Protein AF-A0A1E1W7E1-F1 (afdb_monomer_lite)

Foldseek 3Di:
DDDDDDDDDDDDDDDDDDDDDDDDDDDDDDDDDDDDDDDDDDDDDDDDDDDDDDDDDDDDDDDDDDDPCPDPVVVVVVVVVVVVQCVDPPCAPVNLLVCCVPDPDLVSLLVSLVCLVVDDPVRVLVCLLSLLLCLQPPVSSVVSNVVVLLVVLQQALVSLVVSLVSLVVNNPPPCDTPSNVSSVCSQVVVSYHDQDPDDPDDPPPPCPPDDDDPPDPAQDDPVRVRHLPQPQPDPSNRPPPGDSNSSVVVVVVVVVVVVVVVVVVD

Structure (mmCIF, N/CA/C/O backbone):
data_AF-A0A1E1W7E1-F1
#
_entry.id   AF-A0A1E1W7E1-F1
#
loop_
_atom_site.group_PDB
_atom_site.id
_atom_site.type_symbol
_atom_site.label_atom_id
_atom_site.label_alt_id
_atom_site.label_comp_id
_atom_site.label_asym_id
_atom_site.label_entity_id
_atom_site.label_seq_id
_atom_site.pdbx_PDB_ins_code
_atom_site.Cartn_x
_atom_site.Cartn_y
_atom_site.Cartn_z
_atom_site.occupancy
_atom_site.B_iso_or_equiv
_atom_site.auth_seq_id
_atom_site.auth_comp_id
_atom_site.auth_asym_id
_atom_site.auth_atom_id
_atom_site.pdbx_PDB_model_num
ATOM 1 N N . ARG A 1 1 ? -30.094 -45.907 -56.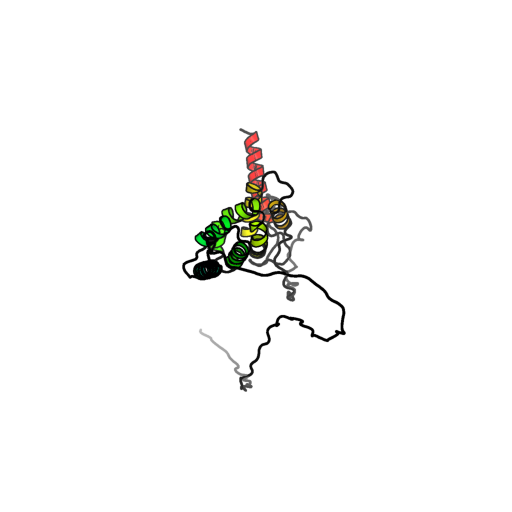052 1.00 41.75 1 ARG A N 1
ATOM 2 C CA . ARG A 1 1 ? -29.245 -46.943 -55.414 1.00 41.75 1 ARG A CA 1
ATOM 3 C C . ARG A 1 1 ? -28.385 -46.204 -54.387 1.00 41.75 1 ARG A C 1
ATOM 5 O O . ARG A 1 1 ? -27.397 -45.626 -54.799 1.00 41.75 1 ARG A O 1
ATOM 12 N N . LEU A 1 2 ? -28.818 -45.944 -53.149 1.00 41.00 2 LEU A N 1
ATOM 13 C CA . LEU A 1 2 ? -29.712 -46.693 -52.241 1.00 41.00 2 LEU A CA 1
ATOM 14 C C . LEU A 1 2 ? -29.009 -47.945 -51.681 1.00 41.00 2 LEU A C 1
ATOM 16 O O . LEU A 1 2 ? -29.035 -48.976 -52.348 1.00 41.00 2 LEU A O 1
ATOM 20 N N . ALA A 1 3 ? -28.376 -47.801 -50.506 1.00 41.66 3 ALA A N 1
ATOM 21 C CA . ALA A 1 3 ? -27.970 -48.869 -49.580 1.00 41.66 3 ALA A CA 1
ATOM 22 C C . ALA A 1 3 ? -27.552 -48.287 -48.201 1.00 41.66 3 ALA A C 1
ATOM 24 O O . ALA A 1 3 ? -26.602 -47.515 -48.108 1.00 41.66 3 ALA A O 1
ATOM 25 N N . LEU A 1 4 ? -28.273 -48.692 -47.156 1.00 44.50 4 LEU A N 1
ATOM 26 C CA . LEU A 1 4 ? -27.996 -48.649 -45.707 1.00 44.50 4 LEU A CA 1
ATOM 27 C C . LEU A 1 4 ? -28.696 -49.905 -45.132 1.00 44.50 4 LEU A C 1
ATOM 29 O O . LEU A 1 4 ? -29.641 -50.371 -45.779 1.00 44.50 4 LEU A O 1
ATOM 33 N N . PRO A 1 5 ? -28.407 -50.358 -43.899 1.00 65.38 5 PRO A N 1
ATOM 34 C CA . PRO A 1 5 ? -27.125 -50.514 -43.203 1.00 65.38 5 PRO A CA 1
ATOM 35 C C . PRO A 1 5 ? -26.746 -52.020 -43.104 1.00 65.38 5 PRO A C 1
ATOM 37 O O . PRO A 1 5 ? -27.352 -52.840 -43.801 1.00 65.38 5 PRO A O 1
ATOM 40 N N . PRO A 1 6 ? -25.687 -52.395 -42.352 1.00 56.38 6 PRO A N 1
ATOM 41 C CA . PRO A 1 6 ? -25.900 -53.020 -41.019 1.00 56.38 6 PRO A CA 1
ATOM 42 C C . PRO A 1 6 ? -24.757 -52.754 -39.992 1.00 56.38 6 PRO A C 1
ATOM 44 O O . PRO A 1 6 ? -23.695 -52.277 -40.382 1.00 56.38 6 PRO A O 1
ATOM 47 N N . GLU A 1 7 ? -24.818 -53.095 -38.693 1.00 40.88 7 GLU A N 1
ATOM 48 C CA . GLU A 1 7 ? -25.930 -53.249 -37.724 1.00 40.88 7 GLU A CA 1
ATOM 49 C C . GLU A 1 7 ? -25.394 -53.149 -36.265 1.00 40.88 7 GLU A C 1
ATOM 51 O O . GLU A 1 7 ? -24.179 -53.099 -36.055 1.00 40.88 7 GLU A O 1
ATOM 56 N N . VAL A 1 8 ? -26.277 -53.123 -35.253 1.00 47.50 8 VAL A N 1
ATOM 57 C CA . VAL A 1 8 ? -25.940 -52.968 -33.815 1.00 47.50 8 VAL A CA 1
ATOM 58 C C . VAL A 1 8 ? -25.909 -54.303 -33.038 1.00 47.50 8 VAL A C 1
ATOM 60 O O . VAL A 1 8 ? -26.839 -55.098 -33.158 1.00 47.50 8 VAL A O 1
ATOM 63 N N . PRO A 1 9 ? -24.938 -54.516 -32.124 1.00 49.84 9 PRO A N 1
ATOM 64 C CA . PRO A 1 9 ? -25.094 -55.390 -30.961 1.00 49.84 9 PRO A CA 1
ATOM 65 C C . PRO A 1 9 ? -25.267 -54.568 -29.670 1.00 49.84 9 PRO A C 1
ATOM 67 O O . PRO A 1 9 ? -24.455 -53.697 -29.354 1.00 49.84 9 PRO A O 1
ATOM 70 N N . ALA A 1 10 ? -26.326 -54.844 -28.908 1.00 40.28 10 ALA A N 1
ATOM 71 C CA . ALA A 1 10 ? -26.636 -54.149 -27.659 1.00 40.28 10 ALA A CA 1
ATOM 72 C C . ALA A 1 10 ? -26.316 -55.001 -26.420 1.00 40.28 10 ALA A C 1
ATOM 74 O O . ALA A 1 10 ? -26.447 -56.221 -26.452 1.00 40.28 10 ALA A O 1
ATOM 75 N N . GLY A 1 11 ? -26.022 -54.326 -25.304 1.00 33.78 11 GLY A N 1
ATOM 76 C CA . GLY A 1 11 ? -26.179 -54.878 -23.958 1.00 33.78 11 GLY A CA 1
ATOM 77 C C . GLY A 1 11 ? -24.953 -55.551 -23.331 1.00 33.78 11 GLY A C 1
ATOM 78 O O . GLY A 1 11 ? -24.612 -56.685 -23.642 1.00 33.78 11 GLY A O 1
ATOM 79 N N . SER A 1 12 ? -24.434 -54.918 -22.281 1.00 40.47 12 SER A N 1
ATOM 80 C CA . SER A 1 12 ? -24.393 -55.596 -20.984 1.00 40.47 12 SER A CA 1
ATOM 81 C C . SER A 1 12 ? -24.924 -54.631 -19.934 1.00 40.47 12 SER A C 1
ATOM 83 O O . SER A 1 12 ? -24.433 -53.510 -19.813 1.00 40.47 12 SER A O 1
ATOM 85 N N . VAL A 1 13 ? -25.945 -55.059 -19.199 1.00 40.97 13 VAL A N 1
ATOM 86 C CA . VAL A 1 13 ? -26.290 -54.451 -17.913 1.00 40.97 13 VAL A CA 1
ATOM 87 C C . VAL A 1 13 ? -25.331 -54.982 -16.853 1.00 40.97 13 VAL A C 1
ATOM 89 O O . VAL A 1 13 ? -24.863 -56.114 -16.962 1.00 40.97 13 VAL A O 1
ATOM 92 N N . ASP A 1 14 ? -25.087 -54.188 -15.818 1.00 46.97 14 ASP A N 1
ATOM 93 C CA . ASP A 1 14 ? -24.735 -54.709 -14.501 1.00 46.97 14 ASP A CA 1
ATOM 94 C C . ASP A 1 14 ? -25.429 -53.856 -13.429 1.00 46.97 14 ASP A C 1
ATOM 96 O O . ASP A 1 14 ? -25.725 -52.679 -13.652 1.00 46.97 14 ASP A O 1
ATOM 100 N N . SER A 1 15 ? -25.756 -54.472 -12.297 1.00 44.69 15 SER A N 1
ATOM 101 C CA . SER A 1 15 ? -26.434 -53.859 -11.150 1.00 44.69 15 SER A CA 1
ATOM 102 C C . SER A 1 15 ? -25.513 -54.010 -9.940 1.00 44.69 15 SER A C 1
ATOM 104 O O . SER A 1 15 ? -25.040 -55.096 -9.647 1.00 44.69 15 SER A O 1
ATOM 106 N N . GLY A 1 16 ? -25.180 -52.961 -9.199 1.00 34.59 16 GLY A N 1
ATOM 107 C CA . GLY A 1 16 ? -26.144 -52.048 -8.598 1.00 34.59 16 GLY A CA 1
ATOM 108 C C . GLY A 1 16 ? -26.241 -52.391 -7.111 1.00 34.59 16 GLY A C 1
ATOM 109 O O . GLY A 1 16 ? -26.919 -53.340 -6.734 1.00 34.59 16 GLY A O 1
ATOM 110 N N . ILE A 1 17 ? -25.543 -51.624 -6.271 1.00 40.62 17 ILE A N 1
ATOM 111 C CA . ILE A 1 17 ? -25.597 -51.735 -4.807 1.00 40.62 17 ILE A CA 1
ATOM 112 C C . ILE A 1 17 ? -26.005 -50.370 -4.258 1.00 40.62 17 ILE A C 1
ATOM 114 O O . ILE A 1 17 ? -25.372 -49.360 -4.561 1.00 40.62 17 ILE A O 1
ATOM 118 N N . HIS A 1 18 ? -27.071 -50.344 -3.460 1.00 38.81 18 HIS A N 1
ATOM 119 C CA . HIS A 1 18 ? -27.628 -49.137 -2.859 1.00 38.81 18 HIS A CA 1
ATOM 120 C C . HIS A 1 18 ? -28.055 -49.440 -1.418 1.00 38.81 18 HIS A C 1
ATOM 122 O O . HIS A 1 18 ? -29.012 -50.176 -1.202 1.00 38.81 18 HIS A O 1
ATOM 128 N N . THR A 1 19 ? -27.380 -48.828 -0.440 1.00 42.91 19 THR A N 1
ATOM 129 C CA . THR A 1 19 ? -27.731 -48.910 0.992 1.00 42.91 19 THR A CA 1
ATOM 130 C C . THR A 1 19 ? -27.341 -47.620 1.736 1.00 42.91 19 THR A C 1
ATOM 132 O O . THR A 1 19 ? -26.149 -47.391 1.941 1.00 42.91 19 THR A O 1
ATOM 135 N N . PRO A 1 20 ? -28.311 -46.774 2.135 1.00 45.50 20 PRO A N 1
ATOM 136 C CA . PRO A 1 20 ? -28.242 -45.940 3.348 1.00 45.50 20 PRO A CA 1
ATOM 137 C C . PRO A 1 20 ? -28.620 -46.817 4.578 1.00 45.50 20 PRO A C 1
ATOM 139 O O . PRO A 1 20 ? -28.832 -48.019 4.369 1.00 45.50 20 PRO A O 1
ATOM 142 N N . PRO A 1 21 ? -28.782 -46.310 5.824 1.00 47.00 21 PRO A N 1
ATOM 143 C CA . PRO A 1 21 ? -28.651 -44.939 6.363 1.00 47.00 21 PRO A CA 1
ATOM 144 C C . PRO A 1 21 ? -27.437 -44.838 7.344 1.00 47.00 21 PRO A C 1
ATOM 146 O O . PRO A 1 21 ? -26.468 -45.549 7.097 1.00 47.00 21 PRO A O 1
ATOM 149 N N . ASP A 1 22 ? -27.289 -43.989 8.379 1.00 35.38 22 ASP A N 1
ATOM 150 C CA . ASP A 1 22 ? -28.169 -43.100 9.183 1.00 35.38 22 ASP A CA 1
ATOM 151 C C . ASP A 1 22 ? -27.374 -41.883 9.760 1.00 35.38 22 ASP A C 1
ATOM 153 O O . ASP A 1 22 ? -26.157 -41.818 9.563 1.00 35.38 22 ASP A O 1
ATOM 157 N N . PRO A 1 23 ? -28.020 -40.893 10.426 1.00 46.62 23 PRO A N 1
ATOM 158 C CA . PRO A 1 23 ? -27.384 -39.680 10.965 1.00 46.62 23 PRO A CA 1
ATOM 159 C C . PRO A 1 23 ? -27.142 -39.690 12.499 1.00 46.62 23 PRO A C 1
ATOM 161 O O . PRO A 1 23 ? -27.532 -40.624 13.190 1.00 46.62 23 PRO A O 1
ATOM 164 N N . HIS A 1 24 ? -26.617 -38.556 12.998 1.00 38.16 24 HIS A N 1
ATOM 165 C CA . HIS A 1 24 ? -26.342 -38.134 14.393 1.00 38.16 24 HIS A CA 1
ATOM 166 C C . HIS A 1 24 ? -24.922 -38.349 14.959 1.00 38.16 24 HIS A C 1
ATOM 168 O O . HIS A 1 24 ? -24.189 -39.230 14.525 1.00 38.16 24 HIS A O 1
ATOM 174 N N . ASP A 1 25 ? -24.611 -37.454 15.913 1.00 35.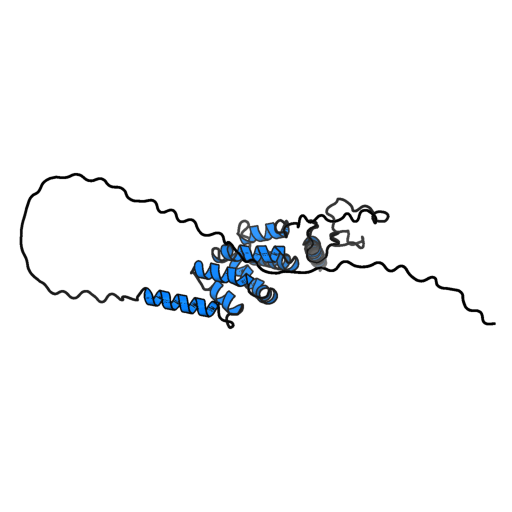84 25 ASP A N 1
ATOM 175 C CA . ASP A 1 25 ? -23.385 -37.173 16.694 1.00 35.84 25 ASP A CA 1
ATOM 176 C C . ASP A 1 25 ? -22.596 -35.957 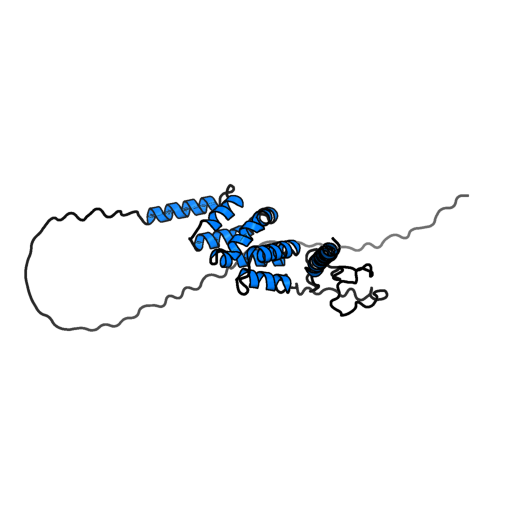16.149 1.00 35.84 25 ASP A C 1
ATOM 178 O O . ASP A 1 25 ? -21.884 -36.036 15.152 1.00 35.84 25 ASP A O 1
ATOM 182 N N . GLU A 1 26 ? -22.838 -34.718 16.611 1.00 38.25 26 GLU A N 1
ATOM 183 C CA . GLU A 1 26 ? -22.542 -34.165 17.958 1.00 38.25 26 GLU A CA 1
ATOM 184 C C . GLU A 1 26 ? -21.154 -34.563 18.491 1.00 38.25 26 GLU A C 1
ATOM 186 O O . GLU A 1 26 ? -20.960 -35.654 19.005 1.00 38.25 26 GLU A O 1
ATOM 191 N N . GLU A 1 27 ? -20.163 -33.670 18.393 1.00 33.47 27 GLU A N 1
ATOM 192 C CA . GLU A 1 27 ? -19.787 -32.756 19.492 1.00 33.47 27 GLU A CA 1
ATOM 193 C C . GLU A 1 27 ? -18.535 -31.927 19.096 1.00 33.47 27 GLU A C 1
ATOM 195 O O . GLU A 1 27 ? -17.789 -32.250 18.168 1.00 33.47 27 GLU A O 1
ATOM 200 N N . ARG A 1 28 ? -18.297 -30.806 19.784 1.00 40.94 28 ARG A N 1
ATOM 201 C CA . ARG A 1 28 ? -17.187 -29.866 19.563 1.00 40.94 28 ARG A CA 1
ATOM 202 C C . ARG A 1 28 ? -16.332 -29.757 20.826 1.00 40.94 28 ARG A C 1
ATOM 204 O O . ARG A 1 28 ? -16.896 -29.552 21.894 1.00 40.94 28 ARG A O 1
ATOM 211 N N . PRO A 1 29 ? -14.996 -29.651 20.706 1.00 42.19 29 PRO A N 1
ATOM 212 C CA . PRO A 1 29 ? -14.236 -28.864 21.682 1.00 42.19 29 PRO A CA 1
ATOM 213 C C . PRO A 1 29 ? -13.566 -27.632 21.061 1.00 42.19 29 PRO A C 1
ATOM 215 O O . PRO A 1 29 ? -13.036 -27.663 19.951 1.00 42.19 29 PRO A O 1
ATOM 218 N N . ALA A 1 30 ? -13.544 -26.540 21.823 1.00 43.72 30 ALA A N 1
ATOM 219 C CA . ALA A 1 30 ? -12.642 -25.409 21.612 1.00 43.72 30 ALA A CA 1
ATOM 220 C C . ALA A 1 30 ? -11.549 -25.428 22.701 1.00 43.72 30 ALA A C 1
ATOM 222 O O . ALA A 1 30 ? -11.826 -25.875 23.816 1.00 43.72 30 ALA A O 1
ATOM 223 N N . PRO A 1 31 ? -10.324 -24.938 22.434 1.00 42.53 31 PRO A N 1
ATOM 224 C CA . PRO A 1 31 ? -9.288 -24.855 23.459 1.00 42.53 31 PRO A CA 1
ATOM 225 C C . PRO A 1 31 ? -9.636 -23.769 24.490 1.00 42.53 31 PRO A C 1
ATOM 227 O O . PRO A 1 31 ? -9.680 -22.581 24.169 1.00 42.53 31 PRO A O 1
ATOM 230 N N . ALA A 1 32 ? -9.885 -24.180 25.734 1.00 33.91 32 ALA A N 1
ATOM 231 C CA . ALA A 1 32 ? -10.138 -23.277 26.855 1.00 33.91 32 ALA A CA 1
ATOM 232 C C . ALA A 1 32 ? -8.833 -22.697 27.436 1.00 33.91 32 ALA A C 1
ATOM 234 O O . ALA A 1 32 ? -7.761 -23.293 27.331 1.00 33.91 32 ALA A O 1
ATOM 235 N N . ALA A 1 33 ? -8.924 -21.528 28.075 1.00 35.00 33 ALA A N 1
ATOM 236 C CA . ALA A 1 33 ? -7.773 -20.856 28.675 1.00 35.00 33 ALA A CA 1
ATOM 237 C C . ALA A 1 33 ? -7.373 -21.481 30.024 1.00 35.00 33 ALA A C 1
ATOM 239 O O . ALA A 1 33 ? -8.196 -21.594 30.933 1.00 35.00 33 ALA A O 1
ATOM 240 N N . ALA A 1 34 ? -6.088 -21.804 30.188 1.00 35.69 34 ALA A N 1
ATOM 241 C CA . ALA A 1 34 ? -5.538 -22.231 31.470 1.00 35.69 34 ALA A CA 1
ATOM 242 C C . ALA A 1 34 ? -5.376 -21.034 32.427 1.00 35.69 34 ALA A C 1
ATOM 244 O O . ALA A 1 34 ? -4.611 -20.106 32.161 1.00 35.69 34 ALA A O 1
ATOM 245 N N . ARG A 1 35 ? -6.078 -21.073 33.564 1.00 35.03 35 ARG A N 1
ATOM 246 C CA . ARG A 1 35 ? -5.834 -20.218 34.735 1.00 35.03 35 ARG A CA 1
ATOM 247 C C . ARG A 1 35 ? -5.371 -21.099 35.891 1.00 35.03 35 ARG A C 1
ATOM 249 O O . ARG A 1 35 ? -6.197 -21.794 36.475 1.00 35.03 35 ARG A O 1
ATOM 256 N N . SER A 1 36 ? -4.099 -21.020 36.265 1.00 40.78 36 SER A N 1
ATOM 257 C CA . SER A 1 36 ? -3.640 -21.597 37.531 1.00 40.78 36 SER A CA 1
ATOM 258 C C . SER A 1 36 ? -4.014 -20.672 38.691 1.00 40.78 36 SER A C 1
ATOM 260 O O . SER A 1 36 ? -3.687 -19.485 38.682 1.00 40.78 36 SER A O 1
ATOM 262 N N . ARG A 1 37 ? -4.696 -21.224 39.696 1.00 36.47 37 ARG A N 1
ATOM 263 C CA . ARG A 1 37 ? -4.779 -20.679 41.055 1.00 36.47 37 ARG A CA 1
ATOM 264 C C . ARG A 1 37 ? -4.377 -21.816 41.983 1.00 36.47 37 ARG A C 1
ATOM 266 O O . ARG A 1 37 ? -5.076 -22.823 42.010 1.00 36.47 37 ARG A O 1
ATOM 273 N N . GLU A 1 38 ? -3.284 -21.653 42.712 1.00 44.28 38 GLU A N 1
ATOM 274 C CA . GLU A 1 38 ? -2.930 -22.554 43.812 1.00 44.28 38 GLU A CA 1
ATOM 275 C C . GLU A 1 38 ? -3.277 -21.917 45.161 1.00 44.28 38 GLU A C 1
ATOM 277 O O . GLU A 1 38 ? -3.669 -20.747 45.230 1.00 44.28 38 GLU A O 1
ATOM 282 N N . SER A 1 39 ? -3.280 -22.747 46.201 1.00 38.72 39 SER A N 1
ATOM 283 C CA . SER A 1 39 ? -4.057 -22.523 47.419 1.00 38.72 39 SER A CA 1
ATOM 284 C C . SER A 1 39 ? -3.218 -22.067 48.612 1.00 38.72 39 SER A C 1
ATOM 286 O O . SER A 1 39 ? -2.007 -22.252 48.670 1.00 38.72 39 SER A O 1
ATOM 288 N N . LEU A 1 40 ? -3.944 -21.504 49.576 1.00 40.03 40 LEU A N 1
ATOM 289 C CA . LEU A 1 40 ? -3.575 -21.299 50.973 1.00 40.03 40 LEU A CA 1
ATOM 290 C C . LEU A 1 40 ? -2.890 -22.533 51.588 1.00 40.03 40 LEU A C 1
ATOM 292 O O . LEU A 1 40 ? -3.381 -23.645 51.390 1.00 40.03 40 LEU A O 1
ATOM 296 N N . ASP A 1 41 ? -1.903 -22.295 52.454 1.00 33.25 41 ASP A N 1
ATOM 297 C CA . ASP A 1 41 ? -1.909 -22.864 53.808 1.00 33.25 41 ASP A CA 1
ATOM 298 C C . ASP A 1 41 ? -1.220 -21.893 54.801 1.00 33.25 41 ASP A C 1
ATOM 300 O O . ASP A 1 41 ? -0.912 -20.751 54.447 1.00 33.25 41 ASP A O 1
ATOM 304 N N . SER A 1 42 ? -1.069 -22.310 56.057 1.00 36.81 42 SER A N 1
ATOM 305 C CA . SER A 1 42 ? -1.197 -21.468 57.246 1.00 36.81 42 SER A CA 1
ATOM 306 C C . SER A 1 42 ? 0.085 -21.404 58.087 1.00 36.81 42 SER A C 1
ATOM 308 O O . SER A 1 42 ? 0.886 -22.336 58.090 1.00 36.81 42 SER A O 1
ATOM 310 N N . GLY A 1 43 ? 0.250 -20.344 58.887 1.00 30.41 43 GLY A N 1
ATOM 311 C CA . GLY A 1 43 ? 1.327 -20.279 59.882 1.00 30.41 43 GLY A CA 1
ATOM 312 C C . GLY A 1 43 ? 1.380 -18.969 60.668 1.00 30.41 43 GLY A C 1
ATOM 313 O O . GLY A 1 43 ? 1.857 -17.964 60.153 1.00 30.41 43 GLY A O 1
ATOM 314 N N . ASN A 1 44 ? 0.937 -19.001 61.927 1.00 40.09 44 ASN A N 1
ATOM 315 C CA . ASN A 1 44 ? 1.126 -17.940 62.922 1.00 40.09 44 ASN A CA 1
ATOM 316 C C . ASN A 1 44 ? 1.445 -18.570 64.288 1.00 40.09 44 ASN A C 1
ATOM 318 O O . ASN A 1 44 ? 0.828 -19.579 64.635 1.00 40.09 44 ASN A O 1
ATOM 322 N N . PRO A 1 45 ? 2.362 -17.972 65.058 1.00 47.12 45 PRO A N 1
ATOM 323 C CA . PRO A 1 45 ? 2.204 -17.880 66.513 1.00 47.12 45 PRO A CA 1
ATOM 324 C C . PRO A 1 45 ? 2.470 -16.459 67.062 1.00 47.12 45 PRO A C 1
ATOM 326 O O . PRO A 1 45 ? 3.036 -15.614 66.372 1.00 47.12 45 PRO A O 1
ATOM 329 N N . GLU A 1 46 ? 2.038 -16.207 68.302 1.00 39.31 46 GLU A N 1
ATOM 330 C CA . GLU A 1 46 ? 2.225 -14.949 69.061 1.00 39.31 46 GLU A CA 1
ATOM 331 C C . GLU A 1 46 ? 3.705 -14.682 69.484 1.00 39.31 46 GLU A C 1
ATOM 333 O O . GLU A 1 46 ? 4.550 -15.571 69.352 1.00 39.31 46 GLU A O 1
ATOM 338 N N . ASP A 1 47 ? 4.117 -13.512 70.012 1.00 36.25 47 ASP A N 1
ATOM 339 C CA . ASP A 1 47 ? 3.375 -12.278 70.387 1.00 36.25 47 ASP A CA 1
ATOM 340 C C . ASP A 1 47 ? 4.063 -10.986 69.816 1.00 36.25 47 ASP A C 1
ATOM 342 O O . ASP A 1 47 ? 4.226 -10.939 68.598 1.00 36.25 47 ASP A O 1
ATOM 346 N N . THR A 1 48 ? 4.508 -9.897 70.484 1.00 35.84 48 THR A N 1
ATOM 347 C CA . THR A 1 48 ? 4.627 -9.512 71.913 1.00 35.84 48 THR A CA 1
ATOM 348 C C . THR A 1 48 ? 4.619 -7.981 72.119 1.00 35.84 48 THR A C 1
ATOM 350 O O . THR A 1 48 ? 5.149 -7.237 71.297 1.00 35.84 48 THR A O 1
ATOM 353 N N . ASP A 1 49 ? 4.122 -7.558 73.290 1.00 35.84 49 ASP A N 1
ATOM 354 C CA . ASP A 1 49 ? 4.350 -6.283 74.009 1.00 35.84 49 ASP A CA 1
ATOM 355 C C . ASP A 1 49 ? 3.712 -4.941 73.542 1.00 35.84 49 ASP A C 1
ATOM 357 O O . ASP A 1 49 ? 3.662 -4.543 72.381 1.00 35.84 49 ASP A O 1
ATOM 361 N N . LYS A 1 50 ? 3.259 -4.206 74.571 1.00 33.47 50 LYS A N 1
ATOM 362 C CA . LYS A 1 50 ? 2.712 -2.824 74.660 1.00 33.47 50 LYS A CA 1
ATOM 363 C C . LYS A 1 50 ? 3.653 -2.043 75.644 1.00 33.47 50 LYS A C 1
ATOM 365 O O . LYS A 1 50 ? 4.624 -2.669 76.068 1.00 33.47 50 LYS A O 1
ATOM 370 N N . PRO A 1 51 ? 3.427 -0.798 76.160 1.00 46.28 51 PRO A N 1
ATOM 371 C CA . PRO A 1 51 ? 2.420 0.269 75.939 1.00 46.28 51 PRO A CA 1
ATOM 372 C C . PRO A 1 51 ? 3.071 1.696 75.863 1.00 46.28 51 PRO A C 1
ATOM 374 O O . PRO A 1 51 ? 4.212 1.777 75.417 1.00 46.28 51 PRO A O 1
ATOM 377 N N . PRO A 1 52 ? 2.483 2.785 76.426 1.00 53.69 52 PRO A N 1
ATOM 378 C CA . PRO A 1 52 ? 1.245 3.547 76.130 1.00 53.69 52 PRO A CA 1
ATOM 379 C C . PRO A 1 52 ? 1.575 4.898 75.398 1.00 53.69 52 PRO A C 1
ATOM 381 O O . PRO A 1 52 ? 2.690 5.032 74.908 1.00 53.69 52 PRO A O 1
ATOM 384 N N . ASP A 1 53 ? 0.694 5.867 75.084 1.00 33.25 53 ASP A N 1
ATOM 385 C CA . ASP A 1 53 ? -0.195 6.759 75.887 1.00 33.25 53 ASP A CA 1
ATOM 386 C C . ASP A 1 53 ? -1.289 7.395 74.973 1.00 33.25 53 ASP A C 1
ATOM 388 O O . ASP A 1 53 ? -1.123 7.425 73.755 1.00 33.25 53 ASP A O 1
ATOM 392 N N . GLU A 1 54 ? -2.522 7.653 75.443 1.00 34.66 54 GLU A N 1
ATOM 393 C CA . GLU A 1 54 ? -3.108 8.970 75.843 1.00 34.66 54 GLU A CA 1
ATOM 394 C C . GLU A 1 54 ? -3.021 10.115 74.787 1.00 34.66 54 GLU A C 1
ATOM 396 O O . GLU A 1 54 ? -1.969 10.339 74.207 1.00 34.66 54 GLU A O 1
ATOM 401 N N . THR A 1 55 ? -4.058 10.921 74.467 1.00 35.06 55 THR A N 1
ATOM 402 C CA . THR A 1 55 ? -5.332 11.272 75.159 1.00 35.06 55 THR A CA 1
ATOM 403 C C . THR A 1 55 ? -6.514 11.603 74.187 1.00 35.06 55 THR A C 1
ATOM 405 O O . THR A 1 55 ? -6.395 11.484 72.972 1.00 35.06 55 THR A O 1
ATOM 408 N N . ASN A 1 56 ? -7.679 12.000 74.734 1.00 38.22 56 ASN A N 1
ATOM 409 C CA . ASN A 1 56 ? -8.966 12.365 74.078 1.00 38.22 56 ASN A CA 1
ATOM 410 C C . ASN A 1 56 ? -9.028 13.853 73.578 1.00 38.22 56 ASN A C 1
ATOM 412 O O . ASN A 1 56 ? -8.085 14.589 73.859 1.00 38.22 56 ASN A O 1
ATOM 416 N N . PRO A 1 57 ? -10.173 14.414 73.093 1.00 48.56 57 PRO A N 1
ATOM 417 C CA . PRO A 1 57 ? -11.044 14.055 71.947 1.00 48.56 57 PRO A CA 1
ATOM 418 C C . PRO A 1 57 ? -11.467 15.308 71.094 1.00 48.56 57 PRO A C 1
ATOM 420 O O . PRO A 1 57 ? -10.870 16.373 71.221 1.00 48.56 57 PRO A O 1
ATOM 423 N N . CYS A 1 58 ? -12.594 15.200 70.358 1.00 29.44 58 CYS A N 1
ATOM 424 C CA . CYS A 1 58 ? -13.569 16.254 69.964 1.00 29.44 58 CYS A CA 1
ATOM 425 C C . CYS A 1 58 ? -13.671 16.610 68.460 1.00 29.44 58 CYS A C 1
ATOM 427 O O . CYS A 1 58 ? -12.716 16.490 67.696 1.00 29.44 58 CYS A O 1
ATOM 429 N N . ASP A 1 59 ? -14.875 17.023 68.048 1.00 36.81 59 ASP A N 1
ATOM 430 C CA . ASP A 1 59 ? -15.301 17.272 66.667 1.00 36.81 59 ASP A CA 1
ATOM 431 C C . ASP A 1 59 ? -14.804 18.600 66.075 1.00 36.81 59 ASP A C 1
ATOM 433 O O . ASP A 1 59 ? -14.707 19.625 66.755 1.00 36.81 59 ASP A O 1
ATOM 437 N N . THR A 1 60 ? -14.641 18.646 64.748 1.00 35.94 60 THR A N 1
ATOM 438 C CA . THR A 1 60 ? -14.756 19.901 63.986 1.00 35.94 60 THR A CA 1
ATOM 439 C C . THR A 1 60 ? -15.285 19.626 62.576 1.00 35.94 60 THR A C 1
ATOM 441 O O . THR A 1 60 ? -14.760 18.777 61.860 1.00 35.94 60 THR A O 1
ATOM 444 N N . ILE A 1 61 ? -16.326 20.357 62.168 1.00 49.31 61 ILE A N 1
ATOM 445 C CA . ILE A 1 61 ? -16.900 20.292 60.816 1.00 49.31 61 ILE A CA 1
ATOM 446 C C . ILE A 1 61 ? -15.972 21.037 59.851 1.00 49.31 61 ILE A C 1
ATOM 448 O O . ILE A 1 61 ? -15.686 22.215 60.064 1.00 49.31 61 ILE A O 1
ATOM 452 N N . VAL A 1 62 ? -15.538 20.372 58.777 1.00 41.75 62 VAL A N 1
ATOM 453 C CA . VAL A 1 62 ? -14.829 20.996 57.649 1.00 41.75 62 VAL A CA 1
ATOM 454 C C . VAL A 1 62 ? -15.340 20.383 56.347 1.00 41.75 62 VAL A C 1
ATOM 456 O O . VAL A 1 62 ? -15.143 19.192 56.104 1.00 41.75 62 VAL A O 1
ATOM 459 N N . ASP A 1 63 ? -15.983 21.190 55.503 1.00 50.00 63 ASP A N 1
ATOM 460 C CA . ASP A 1 63 ? -16.428 20.759 54.176 1.00 50.00 63 ASP A CA 1
ATOM 461 C C . ASP A 1 63 ? -15.227 20.429 53.266 1.00 50.00 63 ASP A C 1
ATOM 463 O O . ASP A 1 63 ? -14.324 21.261 53.107 1.00 50.00 63 ASP A O 1
ATOM 467 N N . PRO A 1 64 ? -15.186 19.248 52.621 1.00 50.03 64 PRO A N 1
ATOM 468 C CA . PRO A 1 64 ? -14.176 18.949 51.617 1.00 50.03 64 PRO A CA 1
ATOM 469 C C . PRO A 1 64 ? -14.479 19.698 50.303 1.00 50.03 64 PRO A C 1
ATOM 471 O O . PRO A 1 64 ? -15.642 19.832 49.917 1.00 50.03 64 PRO A O 1
ATOM 474 N N . PRO A 1 65 ? -13.455 20.150 49.554 1.00 45.22 65 PRO A N 1
ATOM 475 C CA . PRO A 1 65 ? -13.670 20.818 48.275 1.00 45.22 65 PRO A CA 1
ATOM 476 C C . PRO A 1 65 ? -14.277 19.860 47.242 1.00 45.22 65 PRO A C 1
ATOM 478 O O . PRO A 1 65 ? -13.884 18.694 47.161 1.00 45.22 65 PRO A O 1
ATOM 481 N N . LEU A 1 66 ? -15.188 20.385 46.415 1.00 46.38 66 LEU A N 1
ATOM 482 C CA . LEU A 1 66 ? -15.857 19.672 45.322 1.00 46.38 66 LEU A CA 1
ATOM 483 C C . LEU A 1 66 ? -14.848 19.016 44.366 1.00 46.38 66 LEU A C 1
ATOM 485 O O . LEU A 1 66 ? -14.321 19.654 43.453 1.00 46.38 66 LEU A O 1
ATOM 489 N N . LYS A 1 67 ? -14.613 17.715 44.549 1.00 44.19 67 LYS A N 1
ATOM 490 C CA . LYS A 1 67 ? -13.946 16.871 43.558 1.00 44.19 67 LYS A CA 1
ATOM 491 C C . LYS A 1 67 ? -14.963 16.473 42.496 1.00 44.19 67 LYS A C 1
ATOM 493 O O . LYS A 1 67 ? -16.059 16.016 42.803 1.00 44.19 67 LYS A O 1
ATOM 498 N N . SER A 1 68 ? -14.599 16.666 41.234 1.00 50.12 68 SER A N 1
ATOM 499 C CA . SER A 1 68 ? -15.418 16.269 40.095 1.00 50.12 68 SER A CA 1
ATOM 500 C C . SER A 1 68 ? -15.312 14.758 39.873 1.00 50.12 68 SER A C 1
ATOM 502 O O . SER A 1 68 ? -14.503 14.310 39.057 1.00 50.12 68 SER A O 1
ATOM 504 N N . ASP A 1 69 ? -16.126 13.981 40.590 1.00 46.34 69 ASP A N 1
ATOM 505 C CA . ASP A 1 69 ? -16.235 12.524 40.436 1.00 46.34 69 ASP A CA 1
ATOM 506 C C . ASP A 1 69 ? -16.947 12.153 39.118 1.00 46.34 69 ASP A C 1
ATOM 508 O O . ASP A 1 69 ? -18.060 11.626 39.088 1.00 46.34 69 ASP A O 1
ATOM 512 N N . ILE A 1 70 ? -16.286 12.440 37.991 1.00 56.81 70 ILE A N 1
ATOM 513 C CA . ILE A 1 70 ? -16.682 11.968 36.661 1.00 56.81 70 ILE A CA 1
ATOM 514 C C . ILE A 1 70 ? -16.489 10.451 36.657 1.00 56.81 70 ILE A C 1
ATOM 516 O O . ILE A 1 70 ? -15.367 9.942 36.613 1.00 56.81 70 ILE A O 1
ATOM 520 N N . SER A 1 71 ? -17.600 9.729 36.790 1.00 54.31 71 SER A N 1
ATOM 521 C CA . SER A 1 71 ? -17.568 8.337 37.219 1.00 54.31 71 SER A CA 1
ATOM 522 C C . SER A 1 71 ? -16.934 7.408 36.177 1.00 54.31 71 SER A C 1
ATOM 524 O O . SER A 1 71 ? -17.145 7.536 34.967 1.00 54.31 71 SER A O 1
ATOM 526 N N . ALA A 1 72 ? -16.223 6.376 36.643 1.00 56.25 72 ALA A N 1
ATOM 527 C CA . ALA A 1 72 ? -15.720 5.315 35.767 1.00 56.25 72 ALA A CA 1
ATOM 528 C C . ALA A 1 72 ? -16.850 4.599 34.989 1.00 56.25 72 ALA A C 1
ATOM 530 O O . ALA A 1 72 ? -16.605 4.042 33.917 1.00 56.25 72 ALA A O 1
ATOM 531 N N . ALA A 1 73 ? -18.087 4.658 35.499 1.00 58.94 73 ALA A N 1
ATOM 532 C CA . ALA A 1 73 ? -19.277 4.112 34.858 1.00 58.94 73 ALA A CA 1
ATOM 533 C C . ALA A 1 73 ? -19.761 4.937 33.650 1.00 58.94 73 ALA A C 1
ATOM 535 O O . ALA A 1 73 ? -20.509 4.417 32.829 1.00 58.94 73 ALA A O 1
ATOM 536 N N . ASP A 1 74 ? -19.348 6.196 33.494 1.00 63.84 74 ASP A N 1
ATOM 537 C CA . ASP A 1 74 ? -19.637 6.973 32.281 1.00 63.84 74 ASP A CA 1
ATOM 538 C C . ASP A 1 74 ? -18.608 6.684 31.183 1.00 63.84 74 ASP A C 1
ATOM 540 O O . ASP A 1 74 ? -18.956 6.558 30.005 1.00 63.84 74 ASP A O 1
ATOM 544 N N . THR A 1 75 ? -17.353 6.441 31.565 1.00 67.69 75 THR A N 1
ATOM 545 C CA . THR A 1 75 ? -16.300 5.977 30.650 1.00 67.69 75 THR A CA 1
ATOM 546 C C . THR A 1 75 ? -16.601 4.590 30.065 1.00 67.69 75 THR A C 1
ATOM 548 O O . THR A 1 75 ? -16.261 4.342 28.907 1.00 67.69 75 THR A O 1
ATOM 551 N N . SER A 1 76 ? -17.268 3.688 30.800 1.00 72.88 76 SER A N 1
ATOM 552 C CA . SER A 1 76 ? -17.714 2.396 30.246 1.00 72.88 76 SER A CA 1
ATOM 553 C C . SER A 1 76 ? -18.876 2.551 29.258 1.00 72.88 76 SER A C 1
ATOM 555 O O . SER A 1 76 ? -18.750 2.095 28.124 1.00 72.88 76 SER A O 1
ATOM 557 N N . LYS A 1 77 ? -19.946 3.284 29.612 1.00 76.25 77 LYS A N 1
ATOM 558 C CA . LYS A 1 77 ? -21.093 3.559 28.712 1.00 76.25 77 LYS A CA 1
ATOM 559 C C . LYS A 1 77 ? -20.651 4.110 27.349 1.00 76.25 77 LYS A C 1
ATOM 561 O O . LYS A 1 77 ? -21.182 3.708 26.314 1.00 76.25 77 LYS A O 1
ATOM 566 N N . ASN A 1 78 ? -19.669 5.016 27.343 1.00 77.31 78 ASN A N 1
ATOM 567 C CA . ASN A 1 78 ? -19.116 5.591 26.114 1.00 77.31 78 ASN A CA 1
ATOM 568 C C . ASN A 1 78 ? -18.347 4.560 25.267 1.00 77.31 78 ASN A C 1
ATOM 570 O O . ASN A 1 78 ? -18.472 4.564 24.042 1.00 77.31 78 ASN A O 1
ATOM 574 N N . LYS A 1 79 ? -17.602 3.639 25.896 1.00 79.69 79 LYS A N 1
ATOM 575 C CA . LYS A 1 79 ? -16.931 2.527 25.197 1.00 79.69 79 LYS A CA 1
ATOM 576 C C . LYS A 1 79 ? -17.942 1.545 24.599 1.00 79.69 79 LYS A C 1
ATOM 578 O O . LYS A 1 79 ? -17.775 1.147 23.449 1.00 79.69 79 LYS A O 1
ATOM 583 N N . ASP A 1 80 ? -19.022 1.238 25.316 1.00 86.62 80 ASP A N 1
ATOM 584 C CA . ASP A 1 80 ? -20.095 0.380 24.802 1.00 86.62 80 ASP A CA 1
ATOM 585 C C . ASP A 1 80 ? -20.802 1.008 23.590 1.00 86.62 80 ASP A C 1
ATOM 587 O O . ASP A 1 80 ? -21.143 0.307 22.638 1.00 86.62 80 ASP A O 1
ATOM 591 N N . PHE A 1 81 ? -21.032 2.327 23.604 1.00 90.75 81 PHE A N 1
ATOM 592 C CA . PHE A 1 81 ? -21.637 3.034 22.472 1.00 90.75 81 PHE A CA 1
ATOM 593 C C . PHE A 1 81 ? -20.701 3.085 21.255 1.00 90.75 81 PHE A C 1
ATOM 595 O O . PHE A 1 81 ? -21.150 2.837 20.136 1.00 90.75 81 PHE A O 1
ATOM 602 N N . LEU A 1 82 ? -19.401 3.328 21.465 1.00 92.25 82 LEU A N 1
ATOM 603 C CA . LEU A 1 82 ? -18.388 3.280 20.404 1.00 92.25 82 LEU A CA 1
ATOM 604 C C . LEU A 1 82 ? -18.323 1.891 19.745 1.00 92.25 82 LEU A C 1
ATOM 606 O O . LEU A 1 82 ? -18.298 1.792 18.520 1.00 92.25 82 LEU A O 1
ATOM 610 N N . LEU A 1 83 ? -18.344 0.817 20.543 1.00 93.38 83 LEU A N 1
ATOM 611 C CA . LEU A 1 83 ? -18.316 -0.550 20.023 1.00 93.38 83 LEU A CA 1
ATOM 612 C C . LEU A 1 83 ? -19.586 -0.873 19.217 1.00 93.38 83 LEU A C 1
ATOM 614 O O . LEU A 1 83 ? -19.484 -1.344 18.086 1.00 93.38 83 LEU A O 1
ATOM 618 N N . ARG A 1 84 ? -20.774 -0.516 19.732 1.00 94.94 84 ARG A N 1
ATOM 619 C CA . ARG A 1 84 ? -22.046 -0.646 18.992 1.00 94.94 84 ARG A CA 1
ATOM 620 C C . ARG A 1 84 ? -22.052 0.141 17.681 1.00 94.94 84 ARG A C 1
ATOM 622 O O . ARG A 1 84 ? -22.634 -0.325 16.704 1.00 94.94 84 ARG A O 1
ATOM 629 N N . LEU A 1 85 ? -21.416 1.316 17.639 1.00 94.88 85 LEU A N 1
ATOM 630 C CA . LEU A 1 85 ? -21.244 2.076 16.401 1.00 94.88 85 LEU A CA 1
ATOM 631 C C . LEU A 1 85 ? -20.380 1.294 15.407 1.00 94.88 85 LEU A C 1
ATOM 633 O O . LEU A 1 85 ? -20.803 1.114 14.267 1.00 94.88 85 LEU A O 1
ATOM 637 N N . PHE A 1 86 ? -19.218 0.792 15.831 1.00 95.75 86 PHE A N 1
ATOM 638 C CA . PHE A 1 86 ? -18.307 0.032 14.968 1.00 95.75 86 PHE A CA 1
ATOM 639 C C . PHE A 1 86 ? -18.921 -1.270 14.429 1.00 95.75 86 PHE A C 1
ATOM 641 O O . PHE A 1 86 ? -18.636 -1.658 13.293 1.00 95.75 86 PHE A O 1
ATOM 648 N N . GLU A 1 87 ? -19.767 -1.931 15.219 1.00 94.44 87 GLU A N 1
ATOM 649 C CA . GLU A 1 87 ? -20.490 -3.159 14.856 1.00 94.44 87 GLU A CA 1
ATOM 650 C C . GLU A 1 87 ? -21.761 -2.896 14.027 1.00 94.44 87 GLU A C 1
ATOM 652 O O . GLU A 1 87 ? -22.362 -3.827 13.489 1.00 94.44 87 GLU A O 1
ATOM 657 N N . SER A 1 88 ? -22.169 -1.632 13.875 1.00 95.88 88 SER A N 1
ATOM 658 C CA . SER A 1 88 ? -23.348 -1.266 13.090 1.00 95.88 88 SER A CA 1
ATOM 659 C C . SER A 1 88 ? -23.132 -1.437 11.580 1.00 95.88 88 SER A C 1
ATOM 661 O O . SER A 1 88 ? -22.037 -1.248 11.048 1.00 95.88 88 SER A O 1
ATOM 663 N N . LYS A 1 89 ? -24.227 -1.701 10.853 1.00 92.69 89 LYS A N 1
ATOM 664 C CA . LYS A 1 89 ? -24.242 -1.764 9.378 1.00 92.69 89 LYS A CA 1
ATOM 665 C C . LYS A 1 89 ? -23.985 -0.415 8.688 1.00 92.69 89 LYS A C 1
ATOM 667 O O . LYS A 1 89 ? -23.854 -0.390 7.472 1.00 92.69 89 LYS A O 1
ATOM 672 N N . LEU A 1 90 ? -23.958 0.685 9.444 1.00 93.62 90 LEU A N 1
ATOM 673 C CA . LEU A 1 90 ? -23.653 2.028 8.941 1.00 93.62 90 LEU A CA 1
ATOM 674 C C . LEU A 1 90 ? -22.156 2.362 9.043 1.00 93.62 90 LEU A C 1
ATOM 676 O O . LEU A 1 90 ? -21.731 3.383 8.516 1.00 93.62 90 LEU A O 1
ATOM 680 N N . PHE A 1 91 ? -21.357 1.526 9.717 1.00 97.25 91 PHE A N 1
ATOM 681 C CA . PHE A 1 91 ? -19.925 1.755 9.875 1.00 97.25 91 PHE A CA 1
ATOM 682 C C . PHE A 1 91 ? -19.151 1.291 8.639 1.00 97.25 91 PHE A C 1
ATOM 684 O O . PHE A 1 91 ? -18.719 0.137 8.550 1.00 97.25 91 PHE A O 1
ATOM 691 N N . ASP A 1 92 ? -19.008 2.210 7.690 1.00 97.31 92 ASP A N 1
ATOM 692 C CA . ASP A 1 92 ? -18.304 2.007 6.427 1.00 97.31 92 ASP A CA 1
ATOM 693 C C . ASP A 1 92 ? -16.769 2.150 6.545 1.00 97.31 92 ASP A C 1
ATOM 695 O O . ASP A 1 92 ? -16.192 2.376 7.616 1.00 97.31 92 ASP A O 1
ATOM 699 N N . MET A 1 93 ? -16.093 2.009 5.403 1.00 97.88 93 MET A N 1
ATOM 700 C CA . MET A 1 93 ? -14.641 2.132 5.300 1.00 97.88 93 MET A CA 1
ATOM 701 C C . MET A 1 93 ? -14.140 3.580 5.506 1.00 97.88 93 MET A C 1
ATOM 703 O O . MET A 1 93 ? -13.039 3.787 6.020 1.00 97.88 93 MET A O 1
ATOM 707 N N . SER A 1 94 ? -14.955 4.592 5.186 1.00 97.75 94 SER A N 1
ATOM 708 C CA . SER A 1 94 ? -14.648 6.015 5.396 1.00 97.75 94 SER A CA 1
ATOM 709 C C . SER A 1 94 ? -14.592 6.355 6.888 1.00 97.75 94 SER A C 1
ATOM 711 O O . SER A 1 94 ? -13.635 6.972 7.372 1.00 97.75 94 SER A O 1
ATOM 713 N N . MET A 1 95 ? -15.576 5.871 7.653 1.00 97.94 95 MET A N 1
ATOM 714 C CA . MET A 1 95 ? -15.582 5.926 9.112 1.00 97.94 95 MET A CA 1
ATOM 715 C C . MET A 1 95 ? -14.400 5.140 9.692 1.00 97.94 95 MET A C 1
ATOM 717 O O . MET A 1 95 ? -13.720 5.648 10.585 1.00 97.94 95 MET A O 1
ATOM 721 N N . ALA A 1 96 ? -14.095 3.950 9.162 1.00 98.31 96 ALA A N 1
ATOM 722 C CA . ALA A 1 96 ? -12.964 3.144 9.623 1.00 98.31 96 ALA A CA 1
ATOM 723 C C . ALA A 1 96 ? -11.613 3.877 9.495 1.00 98.31 96 ALA A C 1
ATOM 725 O O . ALA A 1 96 ? -10.871 3.931 10.479 1.00 98.31 96 ALA A O 1
ATOM 726 N N . ILE A 1 97 ? -11.313 4.504 8.345 1.00 98.25 97 ILE A N 1
ATOM 727 C CA . ILE A 1 97 ? -10.114 5.356 8.190 1.00 98.25 97 ILE A CA 1
ATOM 728 C C . ILE A 1 97 ? -10.153 6.535 9.169 1.00 98.25 97 ILE A C 1
ATOM 730 O O . ILE A 1 97 ? -9.164 6.803 9.853 1.00 98.25 97 ILE A O 1
ATOM 734 N N . SER A 1 98 ? -11.297 7.217 9.266 1.00 98.12 98 SER A N 1
ATOM 735 C CA . SER A 1 98 ? -11.454 8.424 10.086 1.00 98.12 98 SER A CA 1
ATOM 736 C C . SER A 1 98 ? -11.185 8.162 11.572 1.00 98.12 98 SER A C 1
ATOM 738 O O . SER A 1 98 ? -10.480 8.940 12.218 1.00 98.12 98 SER A O 1
ATOM 740 N N . TYR A 1 99 ? -11.687 7.052 12.120 1.00 98.12 99 TYR A N 1
ATOM 741 C CA . TYR A 1 99 ? -11.398 6.656 13.500 1.00 98.12 99 TYR A CA 1
ATOM 742 C C . TYR A 1 99 ? -9.973 6.115 13.680 1.00 98.12 99 TYR A C 1
ATOM 744 O O . TYR A 1 99 ? -9.362 6.396 14.711 1.00 98.12 99 TYR A O 1
ATOM 752 N N . LEU A 1 100 ? -9.413 5.386 12.706 1.00 98.06 100 LEU A N 1
ATOM 753 C CA . LEU A 1 100 ? -8.058 4.829 12.809 1.00 98.06 100 LEU A CA 1
ATOM 754 C C . LEU A 1 100 ? -6.972 5.921 12.815 1.00 98.06 100 LEU A C 1
ATOM 756 O O . LEU A 1 100 ? -6.025 5.829 13.591 1.00 98.06 100 LEU A O 1
ATOM 760 N N . PHE A 1 101 ? -7.141 6.974 12.012 1.00 97.88 101 PHE A N 1
ATOM 761 C CA . PHE A 1 101 ? -6.234 8.126 11.963 1.00 97.88 101 PHE A CA 1
ATOM 762 C C . PHE A 1 101 ? -6.289 8.979 13.246 1.00 97.88 101 PHE A C 1
ATOM 764 O O . PHE A 1 101 ? -5.263 9.360 13.825 1.00 97.88 101 PHE A O 1
ATOM 771 N N . ASN A 1 102 ? -7.501 9.279 13.722 1.00 97.06 102 ASN A N 1
ATOM 772 C CA . ASN A 1 102 ? -7.688 10.192 14.851 1.00 97.06 102 ASN A CA 1
ATOM 773 C C . ASN A 1 102 ? -7.475 9.520 16.218 1.00 97.06 102 ASN A C 1
ATOM 775 O O . ASN A 1 102 ? -6.984 10.172 17.141 1.00 97.06 102 ASN A O 1
ATOM 779 N N . SER A 1 103 ? -7.791 8.228 16.364 1.00 95.12 103 SER A N 1
ATOM 780 C CA . SER A 1 103 ? -7.678 7.528 17.649 1.00 95.12 103 SER A CA 1
ATOM 781 C C . SER A 1 103 ? -6.233 7.425 18.147 1.00 95.12 103 SER A C 1
ATOM 783 O O . SER A 1 103 ? -5.309 7.127 17.385 1.00 95.12 103 SER A O 1
ATOM 785 N N . LYS A 1 104 ? -6.058 7.623 19.458 1.00 94.88 104 LYS A N 1
ATOM 786 C CA . LYS A 1 104 ? -4.814 7.371 20.210 1.00 94.88 104 LYS A CA 1
ATOM 787 C C . LYS A 1 104 ? -4.953 6.217 21.212 1.00 94.88 104 LYS A C 1
ATOM 789 O O . LYS A 1 104 ? -4.031 5.945 21.967 1.00 94.88 104 LYS A O 1
ATOM 794 N N . GLU A 1 105 ? -6.096 5.529 21.202 1.00 95.81 105 GLU A N 1
ATOM 795 C CA . GLU A 1 105 ? -6.380 4.356 22.032 1.00 95.81 105 GLU A CA 1
ATOM 796 C C . GLU A 1 105 ? -5.894 3.080 21.314 1.00 95.81 105 GLU A C 1
ATOM 798 O O . GLU A 1 105 ? -6.508 2.687 20.313 1.00 95.81 105 GLU A O 1
ATOM 803 N N . PRO A 1 106 ? -4.847 2.376 21.798 1.00 95.88 106 PRO A N 1
ATOM 804 C CA . PRO A 1 106 ? -4.271 1.233 21.078 1.00 95.88 106 PRO A CA 1
ATOM 805 C C . PRO A 1 106 ? -5.262 0.080 20.872 1.00 95.88 106 PRO A C 1
ATOM 807 O O . PRO A 1 106 ? -5.220 -0.608 19.852 1.00 95.88 106 PRO A O 1
ATOM 810 N N . GLY A 1 107 ? -6.204 -0.108 21.805 1.00 96.19 107 GLY A N 1
ATOM 811 C CA . GLY A 1 107 ? -7.286 -1.088 21.668 1.00 96.19 107 GLY A CA 1
ATOM 812 C C . GLY A 1 107 ? -8.249 -0.761 20.521 1.00 96.19 107 GLY A C 1
ATOM 813 O O . GLY A 1 107 ? -8.651 -1.660 19.786 1.00 96.19 107 GLY A O 1
ATOM 814 N N . VAL A 1 108 ? -8.555 0.524 20.306 1.00 96.81 108 VAL A N 1
ATOM 815 C CA . VAL A 1 108 ? -9.395 0.990 19.188 1.00 96.81 108 VAL A CA 1
ATOM 816 C C . VAL A 1 108 ? -8.652 0.838 17.862 1.00 96.81 108 VAL A C 1
ATOM 818 O O . VAL A 1 108 ? -9.218 0.299 16.915 1.00 96.81 108 VAL A O 1
ATOM 821 N N . GLN A 1 109 ? -7.377 1.239 17.798 1.00 97.94 109 GLN A N 1
ATOM 822 C CA . GLN A 1 109 ? -6.548 1.046 16.602 1.00 97.94 109 GLN A CA 1
ATOM 823 C C . GLN A 1 109 ? -6.448 -0.444 16.223 1.00 97.94 109 GLN A C 1
ATOM 825 O O . GLN A 1 109 ? -6.657 -0.805 15.066 1.00 97.94 109 GLN A O 1
ATOM 830 N N . THR A 1 110 ? -6.211 -1.320 17.207 1.00 98.25 110 THR A N 1
ATOM 831 C CA . THR A 1 110 ? -6.148 -2.781 17.020 1.00 98.25 110 THR A CA 1
ATOM 832 C C . THR A 1 110 ? -7.482 -3.354 16.536 1.00 98.25 110 THR A C 1
ATOM 834 O O . THR A 1 110 ? -7.506 -4.151 15.598 1.00 98.25 110 THR A O 1
ATOM 837 N N . TYR A 1 111 ? -8.603 -2.940 17.138 1.00 97.88 111 TYR A N 1
ATOM 838 C CA . TYR A 1 111 ? -9.939 -3.366 16.715 1.00 97.88 111 TYR A CA 1
ATOM 839 C C . TYR A 1 111 ? -10.221 -2.958 15.261 1.00 97.88 111 TYR A C 1
ATOM 841 O O . TYR A 1 111 ? -10.623 -3.793 14.454 1.00 97.88 111 TYR A O 1
ATOM 849 N N . LEU A 1 112 ? -9.962 -1.698 14.900 1.00 98.31 112 LEU A N 1
ATOM 850 C CA . LEU A 1 112 ? -10.222 -1.177 13.555 1.00 98.31 112 LEU A CA 1
ATOM 851 C C . LEU A 1 112 ? -9.331 -1.837 12.498 1.00 98.31 112 LEU A C 1
ATOM 853 O O . LEU A 1 112 ? -9.829 -2.215 11.439 1.00 98.31 112 LEU A O 1
ATOM 857 N N . ALA A 1 113 ? -8.048 -2.056 12.799 1.00 98.19 113 ALA A N 1
ATOM 858 C CA . ALA A 1 113 ? -7.134 -2.760 11.904 1.00 98.19 113 ALA A CA 1
ATOM 859 C C . ALA A 1 113 ? -7.532 -4.234 11.686 1.00 98.19 113 ALA A C 1
ATOM 861 O O . ALA A 1 113 ? -7.419 -4.744 10.571 1.00 98.19 113 ALA A O 1
ATOM 862 N N . ASN A 1 114 ? -8.079 -4.901 12.709 1.00 98.12 114 ASN A N 1
ATOM 863 C CA . ASN A 1 114 ? -8.704 -6.217 12.554 1.00 98.12 114 ASN A CA 1
ATOM 864 C C . ASN A 1 114 ? -10.022 -6.141 11.757 1.00 98.12 114 ASN A C 1
ATOM 866 O O . ASN A 1 114 ? -10.303 -7.031 10.954 1.00 98.12 114 ASN A O 1
ATOM 870 N N . LYS A 1 115 ? -10.812 -5.066 11.900 1.00 97.88 115 LYS A N 1
ATOM 871 C CA . LYS A 1 115 ? -12.055 -4.875 11.132 1.00 97.88 115 LYS A CA 1
ATOM 872 C C . LYS A 1 115 ? -11.810 -4.663 9.631 1.00 97.88 115 LYS A C 1
ATOM 874 O O . LYS A 1 115 ? -12.688 -5.004 8.840 1.00 97.88 115 LYS A O 1
ATOM 879 N N . LEU A 1 116 ? -10.608 -4.247 9.208 1.00 98.38 116 LEU A N 1
ATOM 880 C CA . LEU A 1 116 ? -10.210 -4.199 7.786 1.00 98.38 116 LEU A CA 1
ATOM 881 C C . LEU A 1 116 ? -10.374 -5.541 7.056 1.00 98.38 116 LEU A C 1
ATOM 883 O O . LEU A 1 116 ? -10.648 -5.559 5.860 1.00 98.38 116 LEU A O 1
ATOM 887 N N . PHE A 1 117 ? -10.250 -6.668 7.764 1.00 98.06 117 PHE A N 1
ATOM 888 C CA . PHE A 1 117 ? -10.459 -8.004 7.196 1.00 98.06 117 PHE A CA 1
ATOM 889 C C . PHE A 1 117 ? -11.939 -8.340 6.923 1.00 98.06 117 PHE A C 1
ATOM 891 O O . PHE A 1 117 ? -12.205 -9.360 6.291 1.00 98.06 117 PHE A O 1
ATOM 898 N N . SER A 1 118 ? -12.884 -7.514 7.391 1.00 97.25 118 SER A N 1
ATOM 899 C CA . SER A 1 118 ? -14.334 -7.699 7.198 1.00 97.25 118 SER A CA 1
ATOM 900 C C . SER A 1 118 ? -14.949 -6.825 6.097 1.00 97.25 118 SER A C 1
ATOM 902 O O . SER A 1 118 ? -16.099 -7.052 5.727 1.00 97.25 118 SER A O 1
ATOM 904 N N . PHE A 1 119 ? -14.204 -5.849 5.570 1.00 97.81 119 PHE A N 1
ATOM 905 C CA . PHE A 1 119 ? -14.644 -5.006 4.455 1.00 97.81 119 PHE A CA 1
ATOM 906 C C . PHE A 1 119 ? -14.293 -5.638 3.091 1.00 97.81 119 PHE A C 1
ATOM 908 O O . PHE A 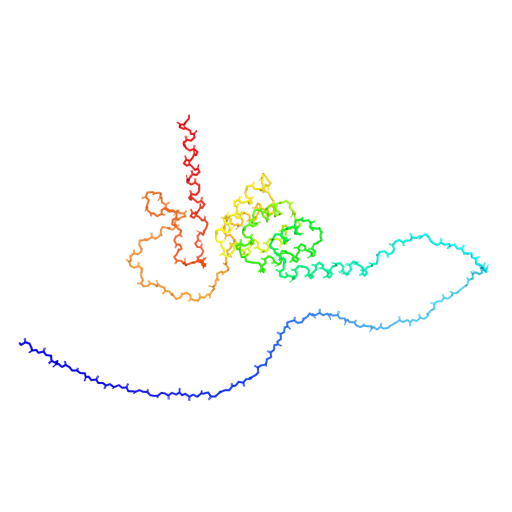1 119 ? -13.303 -6.378 3.004 1.00 97.81 119 PHE A O 1
ATOM 915 N N . PRO A 1 120 ? -15.057 -5.334 2.020 1.00 97.75 120 PRO A N 1
ATOM 916 C CA . PRO A 1 120 ? -14.698 -5.675 0.643 1.00 97.75 120 PRO A CA 1
ATOM 917 C C . PRO A 1 120 ? -13.289 -5.189 0.276 1.00 97.75 120 PRO A C 1
ATOM 919 O O . PRO A 1 120 ? -12.827 -4.148 0.744 1.00 97.75 120 PRO A O 1
ATOM 922 N N . TYR A 1 121 ? -12.573 -5.945 -0.554 1.00 97.31 121 TYR A N 1
ATOM 923 C CA . TYR A 1 121 ? -11.181 -5.630 -0.895 1.00 97.31 121 TYR A CA 1
ATOM 924 C C . TYR A 1 121 ? -11.071 -4.366 -1.753 1.00 97.31 121 TYR A C 1
ATOM 926 O O . TYR A 1 121 ? -10.122 -3.605 -1.593 1.00 97.31 121 TYR A O 1
ATOM 934 N N . GLU A 1 122 ? -12.059 -4.138 -2.608 1.00 97.06 122 GLU A N 1
ATOM 935 C CA . GLU A 1 122 ? -12.269 -2.953 -3.429 1.00 97.06 122 GLU A CA 1
ATOM 936 C C . GLU A 1 122 ? -12.443 -1.674 -2.587 1.00 97.06 122 GLU A C 1
ATOM 938 O O . GLU A 1 122 ? -11.765 -0.680 -2.851 1.00 97.06 122 GLU A O 1
ATOM 943 N N . ASP A 1 123 ? -13.250 -1.723 -1.520 1.00 97.94 123 ASP A N 1
ATOM 944 C CA . ASP A 1 123 ? -13.459 -0.595 -0.604 1.00 97.94 123 ASP A CA 1
ATOM 945 C C . ASP A 1 123 ? -12.158 -0.230 0.118 1.00 97.94 123 ASP A C 1
ATOM 947 O O . ASP A 1 123 ? -11.788 0.941 0.203 1.00 97.94 123 ASP A O 1
ATOM 951 N N . VAL A 1 124 ? -11.421 -1.226 0.622 1.00 98.25 124 VAL A N 1
ATOM 952 C CA . VAL A 1 124 ? -10.153 -0.969 1.324 1.00 98.25 124 VAL A CA 1
ATOM 953 C C . VAL A 1 124 ? -9.048 -0.525 0.351 1.00 98.25 124 VAL A C 1
ATOM 955 O O . VAL A 1 124 ? -8.197 0.284 0.725 1.00 98.25 124 VAL A O 1
ATOM 958 N N . ASP A 1 125 ? -9.066 -0.993 -0.902 1.00 97.94 125 ASP A N 1
ATOM 959 C CA . ASP A 1 125 ? -8.093 -0.601 -1.932 1.00 97.94 125 ASP A CA 1
ATOM 960 C C . ASP A 1 125 ? -8.285 0.838 -2.415 1.00 97.94 125 ASP A C 1
ATOM 962 O O . ASP A 1 125 ? -7.296 1.512 -2.714 1.00 97.94 125 ASP A O 1
ATOM 966 N N . PHE A 1 126 ? -9.521 1.345 -2.417 1.00 98.25 126 PHE A N 1
ATOM 967 C CA . PHE A 1 126 ? -9.799 2.764 -2.650 1.00 98.25 126 PHE A CA 1
ATOM 968 C C . PHE A 1 126 ? -9.103 3.663 -1.610 1.00 98.25 126 PHE A C 1
ATOM 970 O O . PHE A 1 126 ? -8.555 4.708 -1.962 1.00 98.25 126 PHE A O 1
ATOM 977 N N . TYR A 1 127 ? -9.035 3.221 -0.347 1.00 98.56 127 TYR A N 1
ATOM 978 C CA . TYR A 1 127 ? -8.334 3.915 0.743 1.00 98.56 127 TYR A CA 1
ATOM 979 C C . TYR A 1 127 ? -6.862 3.485 0.935 1.00 98.56 127 TYR A C 1
ATOM 981 O O . TYR A 1 127 ? -6.224 3.851 1.930 1.00 98.56 127 TYR A O 1
ATOM 989 N N . LEU A 1 128 ? -6.278 2.728 -0.005 1.00 98.44 128 LEU A N 1
ATOM 990 C CA . LEU A 1 128 ? -4.886 2.272 0.085 1.00 98.44 128 LEU A CA 1
ATOM 991 C C . LEU A 1 128 ? -3.851 3.414 0.205 1.00 98.44 128 LEU A C 1
ATOM 993 O O . LEU A 1 128 ? -2.892 3.230 0.959 1.00 98.44 128 LEU A O 1
ATOM 997 N N . PRO A 1 129 ? -4.001 4.590 -0.446 1.00 98.06 129 PRO A N 1
ATOM 998 C CA . PRO A 1 129 ? -3.104 5.724 -0.219 1.00 98.06 129 PRO A CA 1
ATOM 999 C C . PRO A 1 129 ? -3.105 6.191 1.242 1.00 98.06 129 PRO A C 1
ATOM 1001 O O . PRO A 1 129 ? -2.042 6.320 1.840 1.00 98.06 129 PRO A O 1
ATOM 1004 N N . GLN A 1 130 ? -4.282 6.355 1.851 1.00 98.25 130 GLN A N 1
ATOM 1005 C CA . GLN A 1 130 ? -4.446 6.791 3.240 1.00 98.25 130 GLN A CA 1
ATOM 1006 C C . GLN A 1 130 ? -3.867 5.757 4.218 1.00 98.25 130 GLN A C 1
ATOM 1008 O O . GLN A 1 130 ? -3.170 6.117 5.166 1.00 98.25 130 GLN A O 1
ATOM 1013 N N . LEU A 1 131 ? -4.093 4.464 3.959 1.00 98.50 131 LEU A N 1
ATOM 1014 C CA . LEU A 1 131 ? -3.485 3.367 4.721 1.00 98.50 131 LEU A CA 1
ATOM 1015 C C . LEU A 1 131 ? -1.952 3.360 4.602 1.00 98.50 131 LEU A C 1
ATOM 1017 O O . LEU A 1 131 ? -1.266 3.103 5.591 1.00 98.50 131 LEU A O 1
ATOM 1021 N N . ALA A 1 132 ? -1.404 3.667 3.422 1.00 97.88 132 ALA A N 1
ATOM 1022 C CA . ALA A 1 132 ? 0.037 3.766 3.211 1.00 97.88 132 ALA A CA 1
ATOM 1023 C C . ALA A 1 132 ? 0.648 4.984 3.927 1.00 97.88 132 ALA A C 1
ATOM 1025 O O . ALA A 1 132 ? 1.690 4.833 4.560 1.00 97.88 132 ALA A O 1
ATOM 1026 N N . THR A 1 133 ? -0.005 6.152 3.897 1.00 96.38 133 THR A N 1
ATOM 1027 C CA . THR A 1 133 ? 0.410 7.343 4.664 1.00 96.38 133 THR A CA 1
ATOM 1028 C C . THR A 1 133 ? 0.430 7.047 6.164 1.00 96.38 133 THR A C 1
ATOM 1030 O O . THR A 1 133 ? 1.466 7.226 6.804 1.00 96.38 133 THR A O 1
ATOM 1033 N N . MET A 1 134 ? -0.647 6.475 6.721 1.00 97.25 134 MET A N 1
ATOM 1034 C CA . MET A 1 134 ? -0.674 6.066 8.133 1.00 97.25 134 MET A CA 1
ATOM 1035 C C . MET A 1 134 ? 0.429 5.047 8.467 1.00 97.25 134 MET A C 1
ATOM 1037 O O . MET A 1 134 ? 1.071 5.165 9.504 1.00 97.25 134 MET A O 1
ATOM 1041 N N . TYR A 1 135 ? 0.717 4.085 7.583 1.00 97.62 135 TYR A N 1
ATOM 1042 C CA . TYR A 1 135 ? 1.803 3.114 7.788 1.00 97.62 135 TYR A CA 1
ATOM 1043 C C . TYR A 1 135 ? 3.217 3.734 7.758 1.00 97.62 135 TYR A C 1
ATOM 1045 O O . TYR A 1 135 ? 4.153 3.177 8.339 1.00 97.62 135 TYR A O 1
ATOM 1053 N N . VAL A 1 136 ? 3.395 4.861 7.062 1.00 95.62 136 VAL A N 1
ATOM 1054 C CA . VAL A 1 136 ? 4.664 5.605 6.994 1.00 95.62 136 VAL A CA 1
ATOM 1055 C C . VAL A 1 136 ? 4.839 6.514 8.212 1.00 95.62 136 VAL A C 1
ATOM 1057 O O . VAL A 1 136 ? 5.912 6.512 8.816 1.00 95.62 136 VAL A O 1
ATOM 1060 N N . GLU A 1 137 ? 3.804 7.276 8.565 1.00 93.75 137 GLU A N 1
ATOM 1061 C CA . GLU A 1 137 ? 3.887 8.391 9.518 1.00 93.75 137 GLU A CA 1
ATOM 1062 C C . GLU A 1 137 ? 3.530 7.994 10.959 1.00 93.75 137 GLU A C 1
ATOM 1064 O O . GLU A 1 137 ? 4.153 8.463 11.911 1.00 93.75 137 GLU A O 1
ATOM 1069 N N . MET A 1 138 ? 2.547 7.107 11.140 1.00 94.81 138 MET A N 1
ATOM 1070 C CA . MET A 1 138 ? 1.993 6.751 12.448 1.00 94.81 1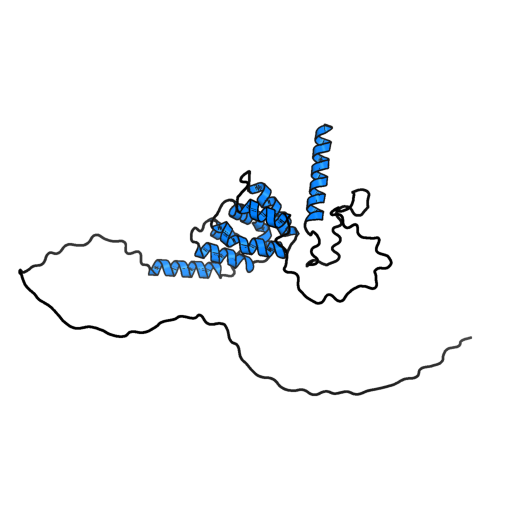38 MET A CA 1
ATOM 1071 C C . MET A 1 138 ? 2.582 5.422 12.928 1.00 94.81 138 MET A C 1
ATOM 1073 O O . MET A 1 138 ? 2.108 4.337 12.592 1.00 94.81 138 MET A O 1
ATOM 1077 N N . GLY A 1 139 ? 3.669 5.502 13.698 1.00 93.94 139 GLY A N 1
ATOM 1078 C CA . GLY A 1 139 ? 4.456 4.332 14.101 1.00 93.94 139 GLY A CA 1
ATOM 1079 C C . GLY A 1 139 ? 3.696 3.284 14.927 1.00 93.94 139 GLY A C 1
ATOM 1080 O O . GLY A 1 139 ? 4.068 2.113 14.876 1.00 93.94 139 GLY A O 1
ATOM 1081 N N . ASP A 1 140 ? 2.652 3.689 15.646 1.00 94.31 140 ASP A N 1
ATOM 1082 C CA . ASP A 1 140 ? 1.695 2.859 16.387 1.00 94.31 140 ASP A CA 1
ATOM 1083 C C . ASP A 1 140 ? 0.708 2.152 15.440 1.00 94.31 140 ASP A C 1
ATOM 1085 O O . ASP A 1 140 ? 0.663 0.918 15.381 1.00 94.31 140 ASP A O 1
ATOM 1089 N N . VAL A 1 141 ? 0.002 2.926 14.611 1.00 97.25 141 VAL A N 1
ATOM 1090 C CA . VAL A 1 141 ? -0.961 2.422 13.619 1.00 97.25 141 VAL A CA 1
ATOM 1091 C C . VAL A 1 141 ? -0.283 1.492 12.604 1.00 97.25 141 VAL A C 1
ATOM 1093 O O . VAL A 1 141 ? -0.872 0.499 12.175 1.00 97.25 141 VAL A O 1
ATOM 1096 N N . ALA A 1 142 ? 0.985 1.738 12.267 1.00 97.19 142 ALA A N 1
ATOM 1097 C CA . ALA A 1 142 ? 1.770 0.883 11.385 1.00 97.19 142 ALA A CA 1
ATOM 1098 C C . ALA A 1 142 ? 1.899 -0.568 11.893 1.00 97.19 142 ALA A C 1
ATOM 1100 O O . ALA A 1 142 ? 1.869 -1.495 11.082 1.00 97.19 142 ALA A O 1
ATOM 1101 N N . ASP A 1 143 ? 2.016 -0.808 13.204 1.00 96.88 143 ASP A N 1
ATOM 1102 C CA . ASP A 1 143 ? 2.157 -2.180 13.717 1.00 96.88 143 ASP A CA 1
ATOM 1103 C C . ASP A 1 143 ? 0.838 -2.955 13.653 1.00 96.88 143 ASP A C 1
ATOM 1105 O O . ASP A 1 143 ? 0.848 -4.126 13.267 1.00 96.88 143 ASP A O 1
ATOM 1109 N N . VAL A 1 144 ? -0.299 -2.300 13.921 1.00 98.00 144 VAL A N 1
ATOM 1110 C CA . VAL A 1 144 ? -1.626 -2.929 13.792 1.00 98.00 144 VAL A CA 1
ATOM 1111 C C . VAL A 1 144 ? -2.084 -3.062 12.335 1.00 98.00 144 VAL A C 1
ATOM 1113 O O . VAL A 1 144 ? -2.776 -4.023 12.013 1.00 98.00 144 VAL A O 1
ATOM 1116 N N . LEU A 1 145 ? -1.657 -2.177 11.422 1.00 98.25 145 LEU A N 1
ATOM 1117 C CA . LEU A 1 145 ? -1.934 -2.291 9.980 1.00 98.25 145 LEU A CA 1
ATOM 1118 C C . LEU A 1 145 ? -1.105 -3.378 9.280 1.00 98.25 145 LEU A C 1
ATOM 1120 O O . LEU A 1 145 ? -1.552 -3.952 8.280 1.00 98.25 145 LEU A O 1
ATOM 1124 N N . ARG A 1 146 ? 0.108 -3.675 9.774 1.00 98.12 146 ARG A N 1
ATOM 1125 C CA . ARG A 1 146 ? 1.051 -4.603 9.121 1.00 98.12 146 ARG A CA 1
ATOM 1126 C C . ARG A 1 146 ? 0.437 -5.970 8.761 1.00 98.12 146 ARG A C 1
ATOM 1128 O O . ARG A 1 146 ? 0.689 -6.411 7.638 1.00 98.12 146 ARG A O 1
ATOM 1135 N N . PRO A 1 147 ? -0.356 -6.649 9.618 1.00 98.19 147 PRO A N 1
ATOM 1136 C CA . PRO A 1 147 ? -0.967 -7.936 9.286 1.00 98.19 147 PRO A CA 1
ATOM 1137 C C . PRO A 1 147 ? -1.909 -7.860 8.079 1.00 98.19 147 PRO A C 1
ATOM 1139 O O . PRO A 1 147 ? -1.842 -8.733 7.215 1.00 98.19 147 PRO A O 1
ATOM 1142 N N . TYR A 1 148 ? -2.731 -6.808 7.976 1.00 98.50 148 TYR A N 1
ATOM 1143 C CA . TYR A 1 148 ? -3.662 -6.630 6.858 1.00 98.50 148 TYR A CA 1
ATOM 1144 C C . TYR A 1 148 ? -2.922 -6.383 5.539 1.00 98.50 148 TYR A C 1
ATOM 1146 O O . TYR A 1 148 ? -3.150 -7.087 4.552 1.00 98.50 148 TYR A O 1
ATOM 1154 N N . LEU A 1 149 ? -1.964 -5.449 5.539 1.00 98.25 149 LEU A N 1
ATOM 1155 C CA . LEU A 1 149 ? -1.158 -5.134 4.356 1.00 98.25 149 LEU A CA 1
ATOM 1156 C C . LEU A 1 149 ? -0.369 -6.360 3.863 1.00 98.25 149 LEU A C 1
ATOM 1158 O O . LEU A 1 149 ? -0.341 -6.642 2.664 1.00 98.25 149 LEU A O 1
ATOM 1162 N N . VAL A 1 150 ? 0.223 -7.133 4.782 1.00 97.56 150 VAL A N 1
ATOM 1163 C CA . VAL A 1 150 ? 0.937 -8.381 4.462 1.00 97.56 150 VAL A CA 1
ATOM 1164 C C . VAL A 1 150 ? -0.019 -9.473 3.967 1.00 97.56 150 VAL A C 1
ATOM 1166 O O . VAL A 1 150 ? 0.342 -10.201 3.043 1.00 97.56 150 VAL A O 1
ATOM 1169 N N . HIS A 1 151 ? -1.232 -9.591 4.519 1.00 96.44 151 HIS A N 1
ATOM 1170 C CA . HIS A 1 151 ? -2.252 -10.533 4.033 1.00 96.44 151 HIS A CA 1
ATOM 1171 C C . HIS A 1 151 ? -2.670 -10.214 2.597 1.00 96.44 151 HIS A C 1
ATOM 1173 O O . HIS A 1 151 ? -2.535 -11.068 1.722 1.00 96.44 151 HIS A O 1
ATOM 1179 N N . ARG A 1 152 ? -3.105 -8.978 2.323 1.00 96.38 152 ARG A N 1
ATOM 1180 C CA . ARG A 1 152 ? -3.528 -8.549 0.979 1.00 96.38 152 ARG A CA 1
ATOM 1181 C C . ARG A 1 152 ? -2.399 -8.676 -0.046 1.00 96.38 152 ARG A C 1
ATOM 1183 O O . ARG A 1 152 ? -2.636 -9.168 -1.147 1.00 96.38 152 ARG A O 1
ATOM 1190 N N . CYS A 1 153 ? -1.155 -8.382 0.348 1.00 95.56 153 CYS A N 1
ATOM 1191 C CA . CYS A 1 153 ? 0.029 -8.635 -0.479 1.00 95.56 153 CYS A CA 1
ATOM 1192 C C . CYS A 1 153 ? 0.215 -10.111 -0.869 1.00 95.56 153 CYS A C 1
ATOM 1194 O O . CYS A 1 153 ? 0.708 -10.381 -1.962 1.00 95.56 153 CYS A O 1
ATOM 1196 N N . LYS A 1 154 ? -0.162 -11.075 -0.018 1.00 91.44 154 LYS A N 1
ATOM 1197 C CA . LYS A 1 154 ? -0.102 -12.510 -0.362 1.00 91.44 154 LYS A CA 1
ATOM 1198 C C . LYS A 1 154 ? -1.222 -12.947 -1.307 1.00 91.44 154 LYS A C 1
ATOM 1200 O O . LYS A 1 154 ? -1.037 -13.942 -2.002 1.00 91.44 154 LYS A O 1
ATOM 1205 N N . GLN A 1 155 ? -2.344 -12.224 -1.335 1.00 90.62 155 GLN A N 1
ATOM 1206 C CA . GLN A 1 155 ? -3.482 -12.525 -2.208 1.00 90.62 155 GLN A CA 1
ATOM 1207 C C . GLN A 1 155 ? -3.324 -11.921 -3.608 1.00 90.62 155 GLN A C 1
ATOM 1209 O O . GLN A 1 155 ? -3.537 -12.624 -4.588 1.00 90.62 155 GLN A O 1
ATOM 1214 N N . SER A 1 156 ? -2.919 -10.648 -3.716 1.00 91.50 156 SER A N 1
ATOM 1215 C CA . SER A 1 156 ? -2.839 -9.926 -4.996 1.00 91.50 156 SER A CA 1
ATOM 1216 C C . SER A 1 156 ? -1.433 -9.388 -5.284 1.00 91.50 156 SER A C 1
ATOM 1218 O O . SER A 1 156 ? -0.797 -8.745 -4.445 1.00 91.50 156 SER A O 1
ATOM 1220 N N . ALA A 1 157 ? -0.944 -9.648 -6.501 1.00 89.69 157 ALA A N 1
ATOM 1221 C CA . ALA A 1 157 ? 0.281 -9.049 -7.036 1.00 89.69 157 ALA A CA 1
ATOM 1222 C C . ALA A 1 157 ? 0.097 -7.555 -7.351 1.00 89.69 157 ALA A C 1
ATOM 1224 O O . ALA A 1 157 ? 0.993 -6.753 -7.099 1.00 89.69 157 ALA A O 1
ATOM 1225 N N . GLU A 1 158 ? -1.090 -7.176 -7.825 1.00 91.44 158 GLU A N 1
ATOM 1226 C CA . GLU A 1 158 ? -1.455 -5.794 -8.129 1.00 91.44 158 GLU A CA 1
ATOM 1227 C C . GLU A 1 158 ? -1.485 -4.930 -6.854 1.00 91.44 158 GLU A C 1
ATOM 1229 O O . GLU A 1 158 ? -0.874 -3.862 -6.819 1.00 91.44 158 GLU A O 1
ATOM 1234 N N . PHE A 1 159 ? -2.088 -5.436 -5.769 1.00 95.75 159 PHE A N 1
ATOM 1235 C CA . PHE A 1 159 ? -2.066 -4.785 -4.454 1.00 95.75 159 PHE A CA 1
ATOM 1236 C C . PHE A 1 159 ? -0.635 -4.601 -3.936 1.00 95.75 159 PHE A C 1
ATOM 1238 O O . PHE A 1 159 ? -0.265 -3.515 -3.493 1.00 95.75 159 PHE A O 1
ATOM 1245 N N . SER A 1 160 ? 0.195 -5.650 -4.024 1.00 95.62 160 SER A N 1
ATOM 1246 C CA . SER A 1 160 ? 1.612 -5.572 -3.651 1.00 95.62 160 SER A CA 1
ATOM 1247 C C . SER A 1 160 ? 2.360 -4.488 -4.426 1.00 95.62 160 SER A C 1
ATOM 1249 O O . SER A 1 160 ? 3.142 -3.752 -3.828 1.00 95.62 160 SER A O 1
ATOM 1251 N N . LEU A 1 161 ? 2.111 -4.362 -5.731 1.00 94.19 161 LEU A N 1
ATOM 1252 C CA . LEU A 1 161 ? 2.755 -3.354 -6.567 1.00 94.19 161 LEU A CA 1
ATOM 1253 C C . LEU A 1 161 ? 2.284 -1.933 -6.216 1.00 94.19 161 LEU A C 1
ATOM 1255 O O . LEU A 1 161 ? 3.126 -1.066 -5.982 1.00 94.19 161 LEU A O 1
ATOM 1259 N N . ARG A 1 162 ? 0.963 -1.716 -6.081 1.00 96.31 162 ARG A N 1
ATOM 1260 C CA . ARG A 1 162 ? 0.378 -0.439 -5.621 1.00 96.31 162 ARG A CA 1
ATOM 1261 C C . ARG A 1 162 ? 0.974 -0.005 -4.280 1.00 96.31 162 ARG A C 1
ATOM 1263 O O . ARG A 1 162 ? 1.473 1.112 -4.164 1.00 96.31 162 ARG A O 1
ATOM 1270 N N . LEU A 1 163 ? 0.973 -0.895 -3.285 1.00 97.69 163 LEU A N 1
ATOM 1271 C CA . LEU A 1 163 ? 1.508 -0.601 -1.956 1.00 97.69 163 LEU A CA 1
ATOM 1272 C C . LEU A 1 163 ? 3.016 -0.316 -2.001 1.00 97.69 163 LEU A C 1
ATOM 1274 O O . LEU A 1 163 ? 3.466 0.644 -1.384 1.00 97.69 163 LEU A O 1
ATOM 1278 N N . ALA A 1 164 ? 3.808 -1.095 -2.744 1.00 95.81 164 ALA A N 1
ATOM 1279 C CA . ALA A 1 164 ? 5.247 -0.857 -2.855 1.00 95.81 164 ALA A CA 1
ATOM 1280 C C . ALA A 1 164 ? 5.574 0.502 -3.500 1.00 95.81 164 ALA A C 1
ATOM 1282 O O . ALA A 1 164 ? 6.508 1.173 -3.057 1.00 95.81 164 ALA A O 1
ATOM 1283 N N . TRP A 1 165 ? 4.798 0.943 -4.497 1.00 94.88 165 TRP A N 1
ATOM 1284 C CA . TRP A 1 165 ? 4.935 2.282 -5.078 1.00 94.88 165 TRP A CA 1
ATOM 1285 C C . TRP A 1 165 ? 4.544 3.386 -4.089 1.00 94.88 165 TRP A C 1
ATOM 1287 O O . TRP A 1 165 ? 5.320 4.323 -3.915 1.00 94.88 165 TRP A O 1
ATOM 1297 N N . LEU A 1 166 ? 3.424 3.251 -3.371 1.00 96.44 166 LEU A N 1
ATOM 1298 C CA . LEU A 1 166 ? 3.003 4.219 -2.345 1.00 96.44 166 LEU A CA 1
ATOM 1299 C C . LEU A 1 166 ? 4.030 4.337 -1.204 1.00 96.44 166 LEU A C 1
ATOM 1301 O O . LEU A 1 166 ? 4.451 5.440 -0.866 1.00 96.44 166 LEU A O 1
ATOM 1305 N N . LEU A 1 167 ? 4.533 3.213 -0.678 1.00 95.50 167 LEU A N 1
ATOM 1306 C CA . LEU A 1 167 ? 5.602 3.198 0.335 1.00 95.50 167 LEU A CA 1
ATOM 1307 C C . LEU A 1 167 ? 6.934 3.769 -0.187 1.00 95.50 167 LEU A C 1
ATOM 1309 O O . LEU A 1 167 ? 7.758 4.217 0.609 1.00 95.50 167 LEU A O 1
ATOM 1313 N N . THR A 1 168 ? 7.162 3.761 -1.506 1.00 93.00 168 THR A N 1
ATOM 1314 C CA . THR A 1 168 ? 8.333 4.400 -2.132 1.00 93.00 168 THR A CA 1
ATOM 1315 C C . THR A 1 168 ? 8.142 5.907 -2.276 1.00 93.00 168 THR A C 1
ATOM 1317 O O . THR A 1 168 ? 9.070 6.655 -1.987 1.00 93.00 168 THR A O 1
ATOM 1320 N N . ALA A 1 169 ? 6.952 6.353 -2.687 1.00 93.00 169 ALA A N 1
ATOM 1321 C CA . ALA A 1 169 ? 6.634 7.767 -2.868 1.00 93.00 169 ALA A CA 1
ATOM 1322 C C . ALA A 1 169 ? 6.531 8.523 -1.533 1.00 93.00 169 ALA A C 1
ATOM 1324 O O . ALA A 1 169 ? 7.017 9.645 -1.427 1.00 93.00 169 ALA A O 1
ATOM 1325 N N . PHE A 1 170 ? 5.925 7.910 -0.511 1.00 92.25 170 PHE A N 1
ATOM 1326 C CA . PHE A 1 170 ? 5.673 8.555 0.782 1.00 92.25 170 PHE A CA 1
ATOM 1327 C C . PHE A 1 170 ? 6.810 8.349 1.799 1.00 92.25 170 PHE A C 1
ATOM 1329 O O . PHE A 1 170 ? 6.985 9.167 2.694 1.00 92.25 170 PHE A O 1
ATOM 1336 N N . GLY A 1 171 ? 7.612 7.282 1.680 1.00 84.06 171 GLY A N 1
ATOM 1337 C CA . GLY A 1 171 ? 8.624 6.918 2.687 1.00 84.06 171 GLY A CA 1
ATOM 1338 C C . GLY A 1 171 ? 9.850 7.844 2.792 1.00 84.06 171 GLY A C 1
ATOM 1339 O O . GLY A 1 171 ? 10.611 7.734 3.760 1.00 84.06 171 GLY A O 1
ATOM 1340 N N . GLY A 1 172 ? 10.055 8.731 1.811 1.00 78.38 172 GLY A N 1
ATOM 1341 C CA . GLY A 1 172 ? 11.171 9.682 1.754 1.00 78.38 172 GLY A CA 1
ATOM 1342 C C . GLY A 1 172 ? 12.566 9.041 1.838 1.00 78.38 172 GLY A C 1
ATOM 1343 O O . GLY A 1 172 ? 12.755 7.842 1.618 1.00 78.38 172 GLY A O 1
ATOM 1344 N N . ASP A 1 173 ? 13.566 9.839 2.216 1.00 71.38 173 ASP A N 1
ATOM 1345 C CA . ASP A 1 173 ? 14.965 9.403 2.369 1.00 71.38 173 ASP A CA 1
ATOM 1346 C C . ASP A 1 173 ? 15.246 8.557 3.631 1.00 71.38 173 ASP A C 1
ATOM 1348 O O . ASP A 1 173 ? 16.400 8.226 3.929 1.00 71.38 173 ASP A O 1
ATOM 1352 N N . THR A 1 174 ? 14.218 8.159 4.389 1.00 72.38 174 THR A N 1
ATOM 1353 C CA . THR A 1 174 ? 14.371 7.449 5.672 1.00 72.38 174 THR A CA 1
ATOM 1354 C C . THR A 1 174 ? 14.664 5.958 5.464 1.00 72.38 174 THR A C 1
ATOM 1356 O O . THR A 1 174 ? 13.845 5.082 5.749 1.00 72.38 174 THR A O 1
ATOM 1359 N N . LYS A 1 175 ? 15.891 5.659 5.012 1.00 62.75 175 LYS A N 1
ATOM 1360 C CA . LYS A 1 175 ? 16.436 4.347 4.581 1.00 62.75 175 LYS A CA 1
ATOM 1361 C C . LYS A 1 175 ? 16.320 3.164 5.569 1.00 62.75 175 LYS A C 1
ATOM 1363 O O . LYS A 1 175 ? 16.833 2.089 5.272 1.00 62.75 175 LYS A O 1
ATOM 1368 N N . ARG A 1 176 ? 15.697 3.317 6.746 1.00 71.38 176 ARG A N 1
ATOM 1369 C CA . ARG A 1 176 ? 15.503 2.246 7.754 1.00 71.38 176 ARG A CA 1
ATOM 1370 C C . ARG A 1 176 ? 14.095 2.192 8.382 1.00 71.38 176 ARG A C 1
ATOM 1372 O O . ARG A 1 176 ? 13.918 1.509 9.392 1.00 71.38 176 ARG A O 1
ATOM 1379 N N . SER A 1 177 ? 13.106 2.886 7.810 1.00 87.50 177 SER A N 1
ATOM 1380 C CA . SER A 1 177 ? 11.729 2.936 8.339 1.00 87.50 177 SER A CA 1
ATOM 1381 C C . SER A 1 177 ? 10.982 1.586 8.264 1.00 87.50 177 SER A C 1
ATOM 1383 O O . SER A 1 177 ? 11.408 0.653 7.573 1.00 87.50 177 SER A O 1
ATOM 1385 N N . LYS A 1 178 ? 9.828 1.479 8.947 1.00 91.38 178 LYS A N 1
ATOM 1386 C CA . LYS A 1 178 ? 8.913 0.323 8.823 1.00 91.38 178 LYS A CA 1
ATOM 1387 C C . LYS A 1 178 ? 8.401 0.165 7.382 1.00 91.38 178 LYS A C 1
ATOM 1389 O O . LYS A 1 178 ? 8.332 -0.962 6.889 1.00 91.38 178 LYS A O 1
ATOM 1394 N N . ALA A 1 179 ? 8.137 1.285 6.702 1.00 93.12 179 ALA A N 1
ATOM 1395 C CA . ALA A 1 179 ? 7.754 1.360 5.293 1.00 93.12 179 ALA A CA 1
ATOM 1396 C C . ALA A 1 179 ? 8.837 0.812 4.355 1.00 93.12 179 ALA A C 1
ATOM 1398 O O . ALA A 1 179 ? 8.546 -0.070 3.550 1.00 93.12 179 ALA A O 1
ATOM 1399 N N . THR A 1 180 ? 10.091 1.252 4.512 1.00 92.75 180 THR A N 1
ATOM 1400 C CA . THR A 1 180 ? 11.236 0.770 3.716 1.00 92.75 180 THR A CA 1
ATOM 1401 C C . THR A 1 180 ? 11.372 -0.749 3.829 1.00 92.75 180 THR A C 1
ATOM 1403 O O . THR A 1 180 ? 11.389 -1.440 2.817 1.00 92.75 180 THR A O 1
ATOM 1406 N N . LYS A 1 181 ? 11.346 -1.289 5.057 1.00 94.25 181 LYS A N 1
ATOM 1407 C CA . LYS A 1 181 ? 11.423 -2.740 5.299 1.00 94.25 181 LYS A CA 1
ATOM 1408 C C . LYS A 1 181 ? 10.262 -3.512 4.664 1.00 94.25 181 LYS A C 1
ATOM 1410 O O . LYS A 1 181 ? 10.484 -4.579 4.108 1.00 94.25 181 LYS A O 1
ATOM 1415 N N . LEU A 1 182 ? 9.027 -3.001 4.751 1.00 95.50 182 LEU A N 1
ATOM 1416 C CA . LEU A 1 182 ? 7.869 -3.661 4.138 1.00 95.50 182 LEU A CA 1
ATOM 1417 C C . LEU A 1 182 ? 7.959 -3.638 2.605 1.00 95.50 182 LEU A C 1
ATOM 1419 O O . LEU A 1 182 ? 7.778 -4.680 1.981 1.00 95.50 182 LEU A O 1
ATOM 1423 N N . ARG A 1 183 ? 8.296 -2.488 2.007 1.00 94.88 183 ARG A N 1
ATOM 1424 C CA . ARG A 1 183 ? 8.551 -2.349 0.564 1.00 94.88 183 ARG A CA 1
ATOM 1425 C C . ARG A 1 183 ? 9.598 -3.356 0.091 1.00 94.88 183 ARG A C 1
ATOM 1427 O O . ARG A 1 183 ? 9.362 -4.048 -0.895 1.00 94.88 183 ARG A O 1
ATOM 1434 N N . ASP A 1 184 ? 10.721 -3.457 0.793 1.00 93.56 184 ASP A N 1
ATOM 1435 C CA . ASP A 1 184 ? 11.836 -4.312 0.382 1.00 93.56 184 ASP A CA 1
ATOM 1436 C C . ASP A 1 184 ? 11.444 -5.801 0.427 1.00 93.56 184 ASP A C 1
ATOM 1438 O O . ASP A 1 184 ? 11.661 -6.506 -0.557 1.00 93.56 184 ASP A O 1
ATOM 1442 N N . SER A 1 185 ? 10.729 -6.255 1.466 1.00 94.50 185 SER A N 1
ATOM 1443 C CA . SER A 1 185 ? 10.148 -7.611 1.522 1.00 94.50 185 SER A CA 1
ATOM 1444 C C . SER A 1 185 ? 9.061 -7.884 0.465 1.00 94.50 185 SER A C 1
ATOM 1446 O O . SER A 1 185 ? 8.831 -9.042 0.105 1.00 94.50 185 SER A O 1
ATOM 1448 N N . ILE A 1 186 ? 8.373 -6.853 -0.049 1.00 94.19 186 ILE A N 1
ATOM 1449 C CA . ILE A 1 186 ? 7.458 -6.997 -1.196 1.00 94.19 186 ILE A CA 1
ATOM 1450 C C . ILE A 1 186 ? 8.265 -7.152 -2.494 1.00 94.19 186 ILE A C 1
ATOM 1452 O O . ILE A 1 186 ? 8.007 -8.080 -3.258 1.00 94.19 186 ILE A O 1
ATOM 1456 N N . MET A 1 187 ? 9.252 -6.282 -2.737 1.00 91.06 187 MET A N 1
ATOM 1457 C CA . MET A 1 187 ? 10.058 -6.262 -3.970 1.00 91.06 187 MET A CA 1
ATOM 1458 C C . MET A 1 187 ? 11.002 -7.467 -4.098 1.00 91.06 187 MET A C 1
ATOM 1460 O O . MET A 1 187 ? 11.221 -7.954 -5.204 1.00 91.06 187 MET A O 1
ATOM 1464 N N . ALA A 1 188 ? 11.511 -7.992 -2.982 1.00 89.56 188 ALA A N 1
ATOM 1465 C CA . ALA A 1 188 ? 12.245 -9.259 -2.926 1.00 89.56 188 ALA A CA 1
ATOM 1466 C C . ALA A 1 188 ? 11.330 -10.502 -3.020 1.00 89.56 188 ALA A C 1
ATOM 1468 O O . ALA A 1 188 ? 11.817 -11.630 -3.058 1.00 89.56 188 ALA A O 1
ATOM 1469 N N . GLU A 1 189 ? 10.007 -10.303 -3.054 1.00 86.12 189 GLU A N 1
ATOM 1470 C CA . GLU A 1 189 ? 8.968 -11.337 -3.018 1.00 86.12 189 GLU A CA 1
ATOM 1471 C C . GLU A 1 189 ? 9.069 -12.317 -1.830 1.00 86.12 189 GLU A C 1
ATOM 1473 O O . GLU A 1 189 ? 8.647 -13.468 -1.924 1.00 86.12 189 GLU A O 1
ATOM 1478 N N . GLU A 1 190 ? 9.555 -11.861 -0.674 1.00 87.62 190 GLU A N 1
ATOM 1479 C CA . GLU A 1 190 ? 9.499 -12.629 0.582 1.00 87.62 190 GLU A CA 1
ATOM 1480 C C . GLU A 1 190 ? 8.041 -12.830 1.033 1.00 87.62 190 GLU A C 1
ATOM 1482 O O . GLU A 1 190 ? 7.657 -13.866 1.584 1.00 87.62 190 GLU A O 1
ATOM 1487 N N . ILE A 1 191 ? 7.187 -11.839 0.752 1.00 84.75 191 ILE A N 1
ATOM 1488 C CA . ILE A 1 191 ? 5.750 -11.881 1.032 1.00 84.75 191 ILE A CA 1
ATOM 1489 C C . ILE A 1 191 ? 5.037 -12.623 -0.108 1.00 84.75 191 ILE A C 1
ATOM 1491 O O . ILE A 1 191 ? 4.508 -12.029 -1.052 1.00 84.75 191 ILE A O 1
ATOM 1495 N N . ARG A 1 192 ? 5.035 -13.956 0.002 1.00 78.12 192 ARG A N 1
ATOM 1496 C CA . ARG A 1 192 ? 4.336 -14.898 -0.889 1.00 78.12 192 ARG A CA 1
ATOM 1497 C C . ARG A 1 192 ? 3.200 -15.644 -0.168 1.00 78.12 192 ARG A C 1
ATOM 1499 O O . ARG A 1 192 ? 3.270 -15.831 1.054 1.00 78.12 192 ARG A O 1
ATOM 1506 N N . PRO A 1 193 ? 2.149 -16.081 -0.890 1.00 72.94 193 PRO A N 1
ATOM 1507 C CA . PRO A 1 193 ? 1.204 -17.061 -0.362 1.00 72.94 193 PRO A CA 1
ATOM 1508 C C . PRO A 1 193 ? 1.949 -18.359 -0.022 1.00 72.94 193 PRO A C 1
ATOM 1510 O O . PRO A 1 193 ? 2.887 -18.752 -0.716 1.00 72.94 193 PRO A O 1
ATOM 1513 N N . ALA A 1 194 ? 1.548 -19.029 1.061 1.00 67.44 194 ALA A N 1
ATOM 1514 C CA . ALA A 1 194 ? 2.182 -20.279 1.464 1.00 67.44 194 ALA A CA 1
ATOM 1515 C C . ALA A 1 194 ? 1.936 -21.356 0.396 1.00 67.44 194 ALA A C 1
ATOM 1517 O O . ALA A 1 194 ? 0.786 -21.644 0.061 1.00 67.44 194 ALA A O 1
ATOM 1518 N N . ALA A 1 195 ? 3.009 -21.956 -0.126 1.00 63.19 195 ALA A N 1
ATOM 1519 C CA . ALA A 1 195 ? 2.907 -23.008 -1.129 1.00 63.19 195 ALA A CA 1
ATOM 1520 C C . ALA A 1 195 ? 2.101 -24.192 -0.570 1.00 63.19 195 ALA A C 1
ATOM 1522 O O . ALA A 1 195 ? 2.544 -24.893 0.346 1.00 63.19 195 ALA A O 1
ATOM 1523 N N . ARG A 1 196 ? 0.903 -24.417 -1.126 1.00 57.00 196 ARG A N 1
ATOM 1524 C CA . ARG A 1 196 ? 0.090 -25.601 -0.832 1.00 57.00 196 ARG A CA 1
ATOM 1525 C C . ARG A 1 196 ? 0.906 -26.827 -1.244 1.00 57.00 196 ARG A C 1
ATOM 1527 O O . ARG A 1 196 ? 1.089 -27.061 -2.434 1.00 57.00 196 ARG A O 1
ATOM 1534 N N . ARG A 1 197 ? 1.356 -27.636 -0.277 1.00 49.50 197 ARG A N 1
ATOM 1535 C CA . ARG A 1 197 ? 1.999 -28.945 -0.520 1.00 49.50 197 ARG A CA 1
ATOM 1536 C C . ARG A 1 197 ? 0.975 -30.003 -0.970 1.00 49.50 197 ARG A C 1
ATOM 1538 O O . ARG A 1 197 ? 0.909 -31.092 -0.413 1.00 49.50 197 ARG A O 1
ATOM 1545 N N . GLY A 1 198 ? 0.138 -29.657 -1.946 1.00 48.31 198 GLY A N 1
ATOM 1546 C CA . GLY A 1 198 ? -0.668 -30.624 -2.679 1.00 48.31 198 GLY A CA 1
ATOM 1547 C C . GLY A 1 198 ? 0.226 -31.376 -3.659 1.00 48.31 198 GLY A C 1
ATOM 1548 O O . GLY A 1 198 ? 1.132 -30.788 -4.250 1.00 48.31 198 GLY A O 1
ATOM 1549 N N . HIS A 1 199 ? -0.016 -32.673 -3.829 1.00 52.56 199 HIS A N 1
ATOM 1550 C CA . HIS A 1 199 ? 0.731 -33.495 -4.775 1.00 52.56 199 HIS A CA 1
ATOM 1551 C C . HIS A 1 199 ? 0.345 -33.082 -6.207 1.00 52.56 199 HIS A C 1
ATOM 1553 O O . HIS A 1 199 ? -0.659 -33.542 -6.752 1.00 52.56 199 HIS A O 1
ATOM 1559 N N . HIS A 1 200 ? 1.105 -32.162 -6.805 1.00 45.94 200 HIS A N 1
ATOM 1560 C CA . HIS A 1 200 ? 0.903 -31.751 -8.191 1.00 45.94 200 HIS A CA 1
ATOM 1561 C C . HIS A 1 200 ? 1.229 -32.947 -9.093 1.00 45.94 200 HIS A C 1
ATOM 1563 O O . HIS A 1 200 ? 2.400 -33.276 -9.282 1.00 45.94 200 HIS A O 1
ATOM 1569 N N . ARG A 1 201 ? 0.195 -33.639 -9.598 1.00 50.97 201 ARG A N 1
ATOM 1570 C CA . ARG A 1 201 ? 0.366 -34.745 -10.551 1.00 50.97 201 ARG A CA 1
ATOM 1571 C C . ARG A 1 201 ? 1.211 -34.246 -11.721 1.00 50.97 201 ARG A C 1
ATOM 1573 O O . ARG A 1 201 ? 0.826 -33.290 -12.389 1.00 50.97 201 ARG A O 1
ATOM 1580 N N . SER A 1 202 ? 2.354 -34.893 -11.932 1.00 50.56 202 SER A N 1
ATOM 1581 C CA . SER A 1 202 ? 3.323 -34.521 -12.961 1.00 50.56 202 SER A CA 1
ATOM 1582 C C . SER A 1 202 ? 2.662 -34.454 -14.338 1.00 50.56 202 SER A C 1
ATOM 1584 O O . SER A 1 202 ? 2.213 -35.472 -14.857 1.00 50.56 202 SER A O 1
ATOM 1586 N N . GLN A 1 203 ? 2.645 -33.269 -14.954 1.00 55.22 203 GLN A N 1
ATOM 1587 C CA . GLN A 1 203 ? 2.385 -33.117 -16.389 1.00 55.22 203 GLN A CA 1
ATOM 1588 C C . GLN A 1 203 ? 3.678 -33.395 -17.176 1.00 55.22 203 GLN A C 1
ATOM 1590 O O . GLN A 1 203 ? 4.202 -32.522 -17.866 1.00 55.22 203 GLN A O 1
ATOM 1595 N N . SER A 1 204 ? 4.242 -34.596 -17.027 1.00 60.09 204 SER A N 1
ATOM 1596 C CA . SER A 1 204 ? 5.547 -34.960 -17.605 1.00 60.09 204 SER A CA 1
ATOM 1597 C C . SER A 1 204 ? 5.522 -35.070 -19.135 1.00 60.09 204 SER A C 1
ATOM 1599 O O . SER A 1 204 ? 6.516 -34.774 -19.804 1.00 60.09 204 SER A O 1
ATOM 1601 N N . ASP A 1 205 ? 4.372 -35.432 -19.701 1.00 53.69 205 ASP A N 1
ATOM 1602 C CA . ASP A 1 205 ? 4.324 -36.103 -21.007 1.00 53.69 205 ASP A CA 1
ATOM 1603 C C . ASP A 1 205 ? 4.096 -35.136 -22.191 1.00 53.69 205 ASP A C 1
ATOM 1605 O O . ASP A 1 205 ? 3.945 -35.555 -23.335 1.00 53.69 205 ASP A O 1
ATOM 1609 N N . ALA A 1 206 ? 4.131 -33.821 -21.938 1.00 47.34 206 ALA A N 1
ATOM 1610 C CA . ALA A 1 206 ? 4.033 -32.756 -22.949 1.00 47.34 206 ALA A CA 1
ATOM 1611 C C . ALA A 1 206 ? 5.382 -32.050 -23.231 1.00 47.34 206 ALA A C 1
ATOM 1613 O O . ALA A 1 206 ? 5.425 -30.934 -23.756 1.00 47.34 206 ALA A O 1
ATOM 1614 N N . SER A 1 207 ? 6.501 -32.676 -22.855 1.00 50.62 207 SER A N 1
ATOM 1615 C CA . SER A 1 207 ? 7.828 -32.037 -22.842 1.00 50.62 207 SER A CA 1
ATOM 1616 C C . SER A 1 207 ? 8.522 -31.948 -24.215 1.00 50.62 207 SER A C 1
ATOM 1618 O O . SER A 1 207 ? 9.462 -31.172 -24.368 1.00 50.62 207 SER A O 1
ATOM 1620 N N . ALA A 1 208 ? 8.050 -32.679 -25.232 1.00 45.97 208 ALA A N 1
ATOM 1621 C CA . ALA A 1 208 ? 8.747 -32.873 -26.514 1.00 45.97 208 ALA A CA 1
ATOM 1622 C C . ALA A 1 208 ? 8.912 -31.620 -27.408 1.00 45.97 208 ALA A C 1
ATOM 1624 O O . ALA A 1 208 ? 9.669 -31.666 -28.374 1.00 45.97 208 ALA A O 1
ATOM 1625 N N . LEU A 1 209 ? 8.225 -30.509 -27.111 1.00 49.19 209 LEU A N 1
ATOM 1626 C CA . LEU A 1 209 ? 8.306 -29.250 -27.877 1.00 49.19 209 LEU A CA 1
ATOM 1627 C C . LEU A 1 209 ? 8.680 -28.026 -27.024 1.00 49.19 209 LEU A C 1
ATOM 1629 O O . LEU A 1 209 ? 8.654 -26.895 -27.513 1.00 49.19 209 LEU A O 1
ATOM 1633 N N . ARG A 1 210 ? 9.044 -28.211 -25.748 1.00 49.84 210 ARG A N 1
ATOM 1634 C CA . ARG A 1 210 ? 9.493 -27.095 -24.906 1.00 49.84 210 ARG A CA 1
ATOM 1635 C C . ARG A 1 210 ? 10.974 -26.819 -25.151 1.00 49.84 210 ARG A C 1
ATOM 1637 O O . ARG A 1 210 ? 11.837 -27.411 -24.509 1.00 49.84 210 ARG A O 1
ATOM 1644 N N . LEU A 1 211 ? 11.238 -25.880 -26.068 1.00 49.06 211 LEU A N 1
ATOM 1645 C CA . LEU A 1 211 ? 12.517 -25.167 -26.179 1.00 49.06 211 LEU A CA 1
ATOM 1646 C C . LEU A 1 211 ? 13.050 -24.857 -24.775 1.00 49.06 211 LEU A C 1
ATOM 1648 O O . LEU A 1 211 ? 12.310 -24.322 -23.945 1.00 49.06 211 LEU A O 1
ATOM 1652 N N . ALA A 1 212 ? 14.306 -25.231 -24.517 1.00 43.03 212 ALA A N 1
ATOM 1653 C CA . ALA A 1 212 ? 14.887 -25.203 -23.181 1.00 43.03 212 ALA A CA 1
ATOM 1654 C C . ALA A 1 212 ? 14.723 -23.818 -22.539 1.00 43.03 212 ALA A C 1
ATOM 1656 O O . ALA A 1 212 ? 15.269 -22.829 -23.029 1.00 43.03 212 ALA A O 1
ATOM 1657 N N . MET A 1 213 ? 13.962 -23.755 -21.441 1.00 50.12 213 MET A N 1
ATOM 1658 C CA . MET A 1 213 ? 13.814 -22.528 -20.663 1.00 50.12 213 MET A CA 1
ATOM 1659 C C . MET A 1 213 ? 15.195 -22.123 -20.138 1.00 50.12 213 MET A C 1
ATOM 1661 O O . MET A 1 213 ? 15.806 -22.910 -19.410 1.00 50.12 213 MET A O 1
ATOM 1665 N N . PRO A 1 214 ? 15.723 -20.942 -20.504 1.00 42.97 214 PRO A N 1
ATOM 1666 C CA . PRO A 1 214 ? 17.043 -20.539 -20.059 1.00 42.97 214 PRO A CA 1
ATOM 1667 C C . PRO A 1 214 ? 17.010 -20.305 -18.548 1.00 42.97 214 PRO A C 1
ATOM 1669 O O . PRO A 1 214 ? 16.246 -19.475 -18.065 1.00 42.97 214 PRO A O 1
ATOM 1672 N N . SER A 1 215 ? 17.886 -20.974 -17.797 1.00 48.06 215 SER A N 1
ATOM 1673 C CA . SER A 1 215 ? 18.011 -20.836 -16.333 1.00 48.06 215 SER A CA 1
ATOM 1674 C C . SER A 1 215 ? 18.556 -19.468 -15.866 1.00 48.06 215 SER A C 1
ATOM 1676 O O . SER A 1 215 ? 19.077 -19.346 -14.759 1.00 48.06 215 SER A O 1
ATOM 1678 N N . GLY A 1 216 ? 18.483 -18.440 -16.716 1.00 47.06 216 GLY A N 1
ATOM 1679 C CA . GLY A 1 216 ? 18.887 -17.064 -16.440 1.00 47.06 216 GLY A CA 1
ATOM 1680 C C . GLY A 1 216 ? 17.687 -16.196 -16.065 1.00 47.06 216 GLY A C 1
ATOM 1681 O O . GLY A 1 216 ? 16.589 -16.369 -16.583 1.00 47.06 216 GLY A O 1
ATOM 1682 N N . ARG A 1 217 ? 17.896 -15.222 -15.175 1.00 49.47 217 ARG A N 1
ATOM 1683 C CA . ARG A 1 217 ? 16.841 -14.359 -14.605 1.00 49.47 217 ARG A CA 1
ATOM 1684 C C . ARG A 1 217 ? 16.447 -13.215 -15.559 1.00 49.47 217 ARG A C 1
ATOM 1686 O O . ARG A 1 217 ? 16.362 -12.063 -15.142 1.00 49.47 217 ARG A O 1
ATOM 1693 N N . HIS A 1 218 ? 16.256 -13.529 -16.839 1.00 49.78 218 HIS A N 1
ATOM 1694 C CA . HIS A 1 218 ? 16.019 -12.570 -17.919 1.00 49.78 218 HIS A CA 1
ATOM 1695 C C . HIS A 1 218 ? 14.582 -12.700 -18.420 1.00 49.78 218 HIS A C 1
ATOM 1697 O O . HIS A 1 218 ? 14.182 -13.757 -18.901 1.00 49.78 218 HIS A O 1
ATOM 1703 N N . LEU A 1 219 ? 13.811 -11.621 -18.305 1.00 57.53 219 LEU A N 1
ATOM 1704 C CA . LEU A 1 219 ? 12.377 -11.585 -18.599 1.00 57.53 219 LEU A CA 1
ATOM 1705 C C . LEU A 1 219 ? 12.136 -11.327 -20.098 1.00 57.53 219 LEU A C 1
ATOM 1707 O O . LEU A 1 219 ? 11.470 -10.372 -20.492 1.00 57.53 219 LEU A O 1
ATOM 1711 N N . GLY A 1 220 ? 12.785 -12.147 -20.928 1.00 57.91 220 GLY A N 1
ATOM 1712 C CA . GLY A 1 220 ? 12.965 -11.911 -22.358 1.00 57.91 220 GLY A CA 1
ATOM 1713 C C . GLY A 1 220 ? 13.879 -10.722 -22.684 1.00 57.91 220 GLY A C 1
ATOM 1714 O O . GLY A 1 220 ? 14.235 -9.910 -21.832 1.00 57.91 220 GLY A O 1
ATOM 1715 N N . ASP A 1 221 ? 14.246 -10.624 -23.959 1.00 67.38 221 ASP A N 1
ATOM 1716 C CA . ASP A 1 221 ? 14.671 -9.363 -24.579 1.00 67.38 221 ASP A CA 1
ATOM 1717 C C . ASP A 1 221 ? 13.464 -8.716 -25.285 1.00 67.38 221 ASP A C 1
ATOM 1719 O O . ASP A 1 221 ? 12.530 -9.419 -25.685 1.00 67.38 221 ASP A O 1
ATOM 1723 N N . LEU A 1 222 ? 13.479 -7.399 -25.492 1.00 69.31 222 LEU A N 1
ATOM 1724 C CA . LEU A 1 222 ? 12.430 -6.685 -26.227 1.00 69.31 222 LEU A CA 1
ATOM 1725 C C . LEU A 1 222 ? 12.251 -7.225 -27.657 1.00 69.31 222 LEU A C 1
ATOM 1727 O O . LEU A 1 222 ? 11.119 -7.304 -28.129 1.00 69.31 222 LEU A O 1
ATOM 1731 N N . ALA A 1 223 ? 13.326 -7.675 -28.317 1.00 69.44 223 ALA A N 1
ATOM 1732 C CA . ALA A 1 223 ? 13.247 -8.288 -29.645 1.00 69.44 223 ALA A CA 1
ATOM 1733 C C . ALA A 1 223 ? 12.830 -9.776 -29.633 1.00 69.44 223 ALA A C 1
ATOM 1735 O O . ALA A 1 223 ? 12.573 -10.349 -30.688 1.00 69.44 223 ALA A O 1
ATOM 1736 N N . SER A 1 224 ? 12.739 -10.424 -28.463 1.00 74.94 224 SER A N 1
ATOM 1737 C CA . SER A 1 224 ? 12.511 -11.879 -28.357 1.00 74.94 224 SER A CA 1
ATOM 1738 C C . SER A 1 224 ? 11.054 -12.330 -28.531 1.00 74.94 224 SER A C 1
ATOM 1740 O O . SER A 1 224 ? 10.780 -13.529 -28.534 1.00 74.94 224 SER A O 1
ATOM 1742 N N . GLY A 1 225 ? 10.096 -11.396 -28.571 1.00 71.06 225 GLY A N 1
ATOM 1743 C CA . GLY A 1 225 ? 8.659 -11.703 -28.505 1.00 71.06 225 GLY A CA 1
ATOM 1744 C C . GLY A 1 225 ? 8.178 -12.252 -27.149 1.00 71.06 225 GLY A C 1
ATOM 1745 O O . GLY A 1 225 ? 6.986 -12.484 -26.982 1.00 71.06 225 GLY A O 1
ATOM 1746 N N . ARG A 1 226 ? 9.082 -12.429 -26.172 1.00 74.19 226 ARG A N 1
ATOM 1747 C CA . ARG A 1 226 ? 8.805 -12.856 -24.785 1.00 74.19 226 ARG A CA 1
ATOM 1748 C C . ARG A 1 226 ? 9.185 -11.795 -23.753 1.00 74.19 226 ARG A C 1
ATOM 1750 O O . ARG A 1 226 ? 9.491 -12.109 -22.606 1.00 74.19 226 ARG A O 1
ATOM 1757 N N . ALA A 1 227 ? 9.195 -10.531 -24.165 1.00 76.88 227 ALA A N 1
ATOM 1758 C CA . ALA A 1 227 ? 9.437 -9.419 -23.261 1.00 76.88 227 ALA A CA 1
ATOM 1759 C C . ALA A 1 227 ? 8.416 -9.436 -22.112 1.00 76.88 227 ALA A C 1
ATOM 1761 O O . ALA A 1 227 ? 7.209 -9.487 -22.340 1.00 76.88 227 ALA A O 1
ATOM 1762 N N . PHE A 1 228 ? 8.924 -9.379 -20.886 1.00 81.69 228 PHE A N 1
ATOM 1763 C CA . PHE A 1 228 ? 8.175 -9.419 -19.631 1.00 81.69 228 PHE A CA 1
ATOM 1764 C C . PHE A 1 228 ? 7.479 -10.761 -19.300 1.00 81.69 228 PHE A C 1
ATOM 1766 O O . PHE A 1 228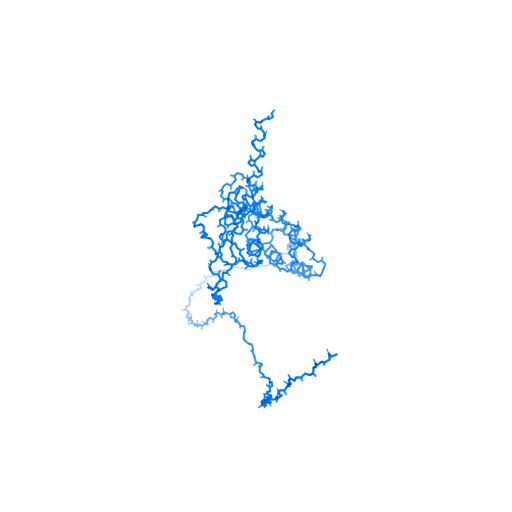 ? 6.728 -10.828 -18.328 1.00 81.69 228 PHE A O 1
ATOM 1773 N N . ASP A 1 229 ? 7.780 -11.847 -20.024 1.00 81.00 229 ASP A N 1
ATOM 1774 C CA . ASP A 1 229 ? 7.329 -13.216 -19.714 1.00 81.00 229 ASP A CA 1
ATOM 1775 C C . ASP A 1 229 ? 8.032 -13.757 -18.448 1.00 81.00 229 ASP A C 1
ATOM 1777 O O . ASP A 1 229 ? 9.259 -13.873 -18.413 1.00 81.00 229 ASP A O 1
ATOM 1781 N N . ASN A 1 230 ? 7.271 -14.090 -17.394 1.00 81.25 230 ASN A N 1
ATOM 1782 C CA . ASN A 1 230 ? 7.804 -14.686 -16.157 1.00 81.25 230 ASN A CA 1
ATOM 1783 C C . ASN A 1 230 ? 7.690 -16.218 -16.086 1.00 81.25 230 ASN A C 1
ATOM 1785 O O . ASN A 1 230 ? 8.066 -16.802 -15.066 1.00 81.25 230 ASN A O 1
ATOM 1789 N N . GLY A 1 231 ? 7.143 -16.865 -17.118 1.00 77.62 231 GLY A N 1
ATOM 1790 C CA . GLY A 1 231 ? 6.964 -18.313 -17.175 1.00 77.62 231 GLY A CA 1
ATOM 1791 C C . GLY A 1 231 ? 5.941 -18.913 -16.197 1.00 77.62 231 GLY A C 1
ATOM 1792 O O . GLY A 1 231 ? 5.822 -20.141 -16.159 1.00 77.62 231 GLY A O 1
ATOM 1793 N N . CYS A 1 232 ? 5.184 -18.125 -15.412 1.00 82.88 232 CYS A N 1
ATOM 1794 C CA . CYS A 1 232 ? 4.092 -18.698 -14.615 1.00 82.88 232 CYS A CA 1
ATOM 1795 C C . CYS A 1 232 ? 2.898 -19.032 -15.519 1.00 82.88 232 CYS A C 1
ATOM 1797 O O . CYS A 1 232 ? 2.209 -18.147 -16.010 1.00 82.88 232 CYS A O 1
ATOM 1799 N N . VAL A 1 233 ? 2.624 -20.329 -15.681 1.00 79.88 233 VAL A N 1
ATOM 1800 C CA . VAL A 1 233 ? 1.410 -20.853 -16.343 1.00 79.88 233 VAL A CA 1
ATOM 1801 C C . VAL A 1 233 ? 0.300 -21.225 -15.350 1.00 79.88 233 VAL A C 1
ATOM 1803 O O . VAL A 1 233 ? -0.681 -21.867 -15.717 1.00 79.88 233 VAL A O 1
ATOM 1806 N N . CYS A 1 234 ? 0.452 -20.868 -14.072 1.00 74.62 234 CYS A N 1
ATOM 1807 C CA . CYS A 1 234 ? -0.631 -20.970 -13.099 1.00 74.62 234 CYS A CA 1
ATOM 1808 C C . CYS A 1 234 ? -1.607 -19.800 -13.283 1.00 74.62 234 CYS A C 1
ATOM 1810 O O . CYS A 1 234 ? -1.193 -18.702 -13.647 1.00 74.62 234 CYS A O 1
ATOM 1812 N N . GLY A 1 235 ? -2.882 -20.022 -12.954 1.00 70.19 235 GLY A N 1
ATOM 1813 C CA . GLY A 1 235 ? -3.856 -18.940 -12.803 1.00 70.19 235 GLY A CA 1
ATOM 1814 C C . GLY A 1 235 ? -3.565 -18.044 -11.591 1.00 70.19 235 GLY A C 1
ATOM 1815 O O . GLY A 1 235 ? -2.491 -18.098 -10.990 1.00 70.19 235 GLY A O 1
ATOM 1816 N N . GLU A 1 236 ? -4.560 -17.249 -11.204 1.00 64.12 236 GLU A N 1
ATOM 1817 C CA . GLU A 1 236 ? -4.430 -16.104 -10.286 1.00 64.12 236 GLU A CA 1
ATOM 1818 C C . GLU A 1 236 ? -3.708 -16.422 -8.960 1.00 64.12 236 GLU A C 1
ATOM 1820 O O . GLU A 1 236 ? -2.893 -15.629 -8.490 1.00 64.12 236 GLU A O 1
ATOM 1825 N N . GLN A 1 237 ? -3.890 -17.628 -8.409 1.00 68.56 237 GLN A N 1
ATOM 1826 C CA . GLN A 1 237 ? -3.164 -18.108 -7.226 1.00 68.56 237 GLN A CA 1
ATOM 1827 C C . GLN A 1 237 ? -1.830 -18.828 -7.561 1.00 68.56 237 GLN A C 1
ATOM 1829 O O . GLN A 1 237 ? -1.560 -19.936 -7.092 1.00 68.56 237 GLN A O 1
ATOM 1834 N N . CYS A 1 238 ? -0.968 -18.199 -8.370 1.00 74.25 238 CYS A N 1
ATOM 1835 C CA . CYS A 1 238 ? 0.362 -18.712 -8.741 1.00 74.25 238 CYS A CA 1
ATOM 1836 C C . CYS A 1 238 ? 1.256 -18.934 -7.494 1.00 74.25 238 CYS A C 1
ATOM 1838 O O . CYS A 1 238 ? 1.737 -17.983 -6.878 1.00 74.25 238 CYS A O 1
ATOM 1840 N N . SER A 1 239 ? 1.509 -20.201 -7.123 1.00 74.69 239 SER A N 1
ATOM 1841 C CA . SER A 1 239 ? 2.364 -20.582 -5.976 1.00 74.69 239 SER A CA 1
ATOM 1842 C C . SER A 1 239 ? 3.631 -21.364 -6.359 1.00 74.69 239 SER A C 1
ATOM 1844 O O . SER A 1 239 ? 4.250 -21.985 -5.497 1.00 74.69 239 SER A O 1
ATOM 1846 N N . CYS A 1 240 ? 4.022 -21.365 -7.638 1.00 79.31 240 CYS A N 1
ATOM 1847 C CA . CYS A 1 240 ? 5.194 -22.095 -8.147 1.00 79.31 240 CYS A CA 1
ATOM 1848 C C . CYS A 1 240 ? 6.541 -21.387 -7.895 1.00 79.31 240 CYS A C 1
ATOM 1850 O O . CYS A 1 240 ? 7.592 -21.921 -8.233 1.00 79.31 240 CYS A O 1
ATOM 1852 N N . GLY A 1 241 ? 6.527 -20.184 -7.311 1.00 75.81 241 GLY A N 1
ATOM 1853 C CA . GLY A 1 241 ? 7.732 -19.414 -6.987 1.00 75.81 241 GLY A CA 1
ATOM 1854 C C . GLY A 1 241 ? 8.300 -18.560 -8.129 1.00 75.81 241 GLY A C 1
ATOM 1855 O O . GLY A 1 241 ? 9.286 -17.852 -7.902 1.00 75.81 241 GLY A O 1
ATOM 1856 N N . ALA A 1 242 ? 7.669 -18.572 -9.309 1.00 82.56 242 ALA A N 1
ATOM 1857 C CA . ALA A 1 242 ? 7.934 -17.627 -10.395 1.00 82.56 242 ALA A CA 1
ATOM 1858 C C . ALA A 1 242 ? 7.785 -16.162 -9.922 1.00 82.56 242 ALA A C 1
ATOM 1860 O O . ALA A 1 242 ? 6.999 -15.897 -9.006 1.00 82.56 242 ALA A O 1
ATOM 1861 N N . PRO A 1 243 ? 8.535 -15.204 -10.499 1.00 82.50 243 PRO A N 1
ATOM 1862 C CA . PRO A 1 243 ? 8.541 -13.826 -10.022 1.00 82.50 243 PRO A CA 1
ATOM 1863 C C . PRO A 1 243 ? 7.272 -13.088 -10.473 1.00 82.50 243 PRO A C 1
ATOM 1865 O O . PRO A 1 243 ? 7.114 -12.731 -11.645 1.00 82.50 243 PRO A O 1
ATOM 1868 N N . ARG A 1 244 ? 6.339 -12.879 -9.540 1.00 86.12 244 ARG A N 1
ATOM 1869 C CA . ARG A 1 244 ? 4.998 -12.328 -9.805 1.00 86.12 244 ARG A CA 1
ATOM 1870 C C . ARG A 1 244 ? 4.970 -10.812 -10.025 1.00 86.12 244 ARG A C 1
ATOM 1872 O O . ARG A 1 244 ? 3.989 -10.324 -10.572 1.00 86.12 244 ARG A O 1
ATOM 1879 N N . LEU A 1 245 ? 6.003 -10.082 -9.591 1.00 88.62 245 LEU A N 1
ATOM 1880 C CA . LEU A 1 245 ? 6.119 -8.620 -9.734 1.00 88.62 245 LEU A CA 1
ATOM 1881 C C . LEU A 1 245 ? 7.144 -8.198 -10.801 1.00 88.62 245 LEU A C 1
ATOM 1883 O O . LEU A 1 245 ? 7.219 -7.019 -11.162 1.00 88.62 245 LEU A O 1
ATOM 1887 N N . ALA A 1 246 ? 7.954 -9.135 -11.305 1.00 85.44 246 ALA A N 1
ATOM 1888 C CA . ALA A 1 246 ? 8.980 -8.841 -12.304 1.00 85.44 246 ALA A CA 1
ATOM 1889 C C . ALA A 1 246 ? 8.423 -8.300 -13.640 1.00 85.44 246 ALA A C 1
ATOM 1891 O O . ALA A 1 246 ? 9.013 -7.339 -14.134 1.00 85.44 246 ALA A O 1
ATOM 1892 N N . PRO A 1 247 ? 7.302 -8.805 -14.209 1.00 86.31 247 PRO A N 1
ATOM 1893 C CA . PRO A 1 247 ? 6.766 -8.283 -15.471 1.00 86.31 247 PRO A CA 1
ATOM 1894 C C . PRO A 1 247 ? 6.474 -6.785 -15.418 1.00 86.31 247 PRO A C 1
ATOM 1896 O O . PRO A 1 247 ? 6.979 -6.010 -16.226 1.00 86.31 247 PRO A O 1
ATOM 1899 N N . GLN A 1 248 ? 5.711 -6.362 -14.412 1.00 87.06 248 GLN A N 1
ATOM 1900 C CA . GLN A 1 248 ? 5.224 -4.995 -14.280 1.00 87.06 248 GLN A CA 1
ATOM 1901 C C . GLN A 1 248 ? 6.346 -4.035 -13.859 1.00 87.06 248 GLN A C 1
ATOM 1903 O O . GLN A 1 248 ? 6.424 -2.913 -14.362 1.00 87.06 248 GLN A O 1
ATOM 1908 N N . SER A 1 249 ? 7.250 -4.474 -12.974 1.00 86.50 249 SER A N 1
ATOM 1909 C CA . SER A 1 249 ? 8.398 -3.660 -12.551 1.00 86.50 249 SER A CA 1
ATOM 1910 C C . SER A 1 249 ? 9.429 -3.465 -13.668 1.00 86.50 249 SER A C 1
ATOM 1912 O O . SER A 1 249 ? 9.937 -2.352 -13.832 1.00 86.50 249 SER A O 1
ATOM 1914 N N . GLN A 1 250 ? 9.701 -4.486 -14.489 1.00 85.50 250 GLN A N 1
ATOM 1915 C CA . GLN A 1 250 ? 10.585 -4.347 -15.652 1.00 85.50 250 GLN A CA 1
ATOM 1916 C C . GLN A 1 250 ? 9.930 -3.546 -16.784 1.00 85.50 250 GLN A C 1
ATOM 1918 O O . GLN A 1 250 ? 10.599 -2.697 -17.373 1.00 85.50 250 GLN A O 1
ATOM 1923 N N . PHE A 1 251 ? 8.628 -3.719 -17.031 1.00 87.69 251 PHE A N 1
ATOM 1924 C CA . PHE A 1 251 ? 7.871 -2.908 -17.990 1.00 87.69 251 PHE A CA 1
ATOM 1925 C C . PHE A 1 251 ? 7.924 -1.410 -17.643 1.00 87.69 251 PHE A C 1
ATOM 1927 O O . PHE A 1 251 ? 8.330 -0.592 -18.472 1.00 87.69 251 PHE A O 1
ATOM 1934 N N . LEU A 1 252 ? 7.623 -1.039 -16.391 1.00 88.94 252 LEU A N 1
ATOM 1935 C CA . LEU A 1 252 ? 7.719 0.355 -15.942 1.00 88.94 252 LEU A CA 1
ATOM 1936 C C . LEU A 1 252 ? 9.166 0.882 -15.975 1.00 88.94 252 LEU A C 1
ATOM 1938 O O . LEU A 1 252 ? 9.398 2.042 -16.326 1.00 88.94 252 LEU A O 1
ATOM 1942 N N . SER A 1 253 ? 10.151 0.032 -15.666 1.00 87.50 253 SER A N 1
ATOM 1943 C CA . SER A 1 253 ? 11.573 0.386 -15.773 1.00 87.50 253 SER A CA 1
ATOM 1944 C C . SER A 1 253 ? 11.983 0.678 -17.220 1.00 87.50 253 SER A C 1
ATOM 1946 O O . SER A 1 253 ? 12.723 1.635 -17.458 1.00 87.50 253 SER A O 1
ATOM 1948 N N . ALA A 1 254 ? 11.473 -0.088 -18.191 1.00 89.00 254 ALA A N 1
ATOM 1949 C CA . ALA A 1 254 ? 11.709 0.139 -19.614 1.00 89.00 254 ALA A CA 1
ATOM 1950 C C . ALA A 1 254 ? 11.101 1.471 -20.082 1.00 89.00 254 ALA A C 1
ATOM 1952 O O . ALA A 1 254 ? 11.817 2.285 -20.666 1.00 89.00 254 ALA A O 1
ATOM 1953 N N . LEU A 1 255 ? 9.834 1.748 -19.744 1.00 90.06 255 LEU A N 1
ATOM 1954 C CA . LEU A 1 255 ? 9.178 3.030 -20.046 1.00 90.06 255 LEU A CA 1
ATOM 1955 C C . LEU A 1 255 ? 9.939 4.223 -19.443 1.00 90.06 255 LEU A C 1
ATOM 1957 O O . LEU A 1 255 ? 10.230 5.198 -20.137 1.00 90.06 255 LEU A O 1
ATOM 1961 N N . THR A 1 256 ? 10.344 4.118 -18.175 1.00 90.12 256 THR A N 1
ATOM 1962 C CA . THR A 1 256 ? 11.124 5.161 -17.484 1.00 90.12 256 THR A CA 1
ATOM 1963 C C . THR A 1 256 ? 12.502 5.362 -18.129 1.00 90.12 256 THR A C 1
ATOM 1965 O O . THR A 1 256 ? 12.997 6.485 -18.229 1.00 90.12 256 THR A O 1
ATOM 1968 N N . SER A 1 257 ? 13.131 4.282 -18.604 1.00 89.75 257 SER A N 1
ATOM 1969 C CA . SER A 1 257 ? 14.400 4.339 -19.336 1.00 89.75 257 SER A CA 1
ATOM 1970 C C . SER A 1 257 ? 14.252 5.043 -20.690 1.00 89.75 257 SER A C 1
ATOM 1972 O O . SER A 1 257 ? 15.076 5.892 -21.026 1.00 89.75 257 SER A O 1
ATOM 1974 N N . ILE A 1 258 ? 13.175 4.764 -21.435 1.00 90.56 258 ILE A N 1
ATOM 1975 C CA . ILE A 1 258 ? 12.848 5.454 -22.693 1.00 90.56 258 ILE A CA 1
ATOM 1976 C C . ILE A 1 258 ? 12.649 6.954 -22.441 1.00 90.56 258 ILE A C 1
ATOM 1978 O O . ILE A 1 258 ? 13.300 7.760 -23.102 1.00 90.56 258 ILE A O 1
ATOM 1982 N N . GLY A 1 259 ? 11.845 7.335 -21.441 1.00 93.00 259 GLY A N 1
ATOM 1983 C CA . GLY A 1 259 ? 11.625 8.742 -21.082 1.00 93.00 259 GLY A CA 1
ATOM 1984 C C . GLY A 1 259 ? 12.925 9.496 -20.771 1.00 93.00 259 GLY A C 1
ATOM 1985 O O . GLY A 1 259 ? 13.170 10.560 -21.336 1.00 93.00 259 GLY A O 1
ATOM 1986 N N . ARG A 1 260 ? 13.817 8.909 -19.958 1.00 92.06 260 ARG A N 1
ATOM 1987 C CA . ARG A 1 260 ? 15.139 9.502 -19.667 1.00 92.06 260 ARG A CA 1
ATOM 1988 C C . ARG A 1 260 ? 16.048 9.611 -20.893 1.00 92.06 260 ARG A C 1
ATOM 1990 O O . ARG A 1 260 ? 16.840 10.541 -20.959 1.00 92.06 260 ARG A O 1
ATOM 1997 N N . ARG A 1 261 ? 15.958 8.682 -21.852 1.00 91.81 261 ARG A N 1
ATOM 1998 C CA . ARG A 1 261 ? 16.732 8.753 -23.105 1.00 91.81 261 ARG A CA 1
ATOM 1999 C C . ARG A 1 261 ? 16.222 9.857 -24.028 1.00 91.81 261 ARG A C 1
ATOM 2001 O O . ARG A 1 261 ? 17.038 10.543 -24.627 1.00 91.81 261 ARG A O 1
ATOM 2008 N N . LEU A 1 262 ? 14.905 10.049 -24.119 1.00 93.75 262 LEU A N 1
ATOM 2009 C CA . LEU A 1 262 ? 14.302 11.129 -24.910 1.00 93.75 262 LEU A CA 1
ATOM 2010 C C . LEU A 1 262 ? 14.612 12.515 -24.323 1.00 93.75 262 LEU A C 1
ATOM 2012 O O . LEU A 1 262 ? 14.875 13.445 -25.076 1.00 93.75 262 LEU A O 1
ATOM 2016 N N . ALA A 1 263 ? 14.683 12.634 -22.994 1.00 91.06 263 ALA A N 1
ATOM 2017 C CA . ALA A 1 263 ? 15.063 13.871 -22.303 1.00 91.06 263 ALA A CA 1
ATOM 2018 C C . ALA A 1 263 ? 16.522 14.329 -22.540 1.00 91.06 263 ALA A C 1
ATOM 2020 O O . ALA A 1 263 ? 16.885 15.412 -22.098 1.00 91.06 263 ALA A O 1
ATOM 2021 N N . GLY A 1 264 ? 17.357 13.521 -23.207 1.00 84.38 264 GLY A N 1
ATOM 2022 C CA . GLY A 1 264 ? 18.699 13.903 -23.672 1.00 84.38 264 GLY A CA 1
ATOM 2023 C C . GLY A 1 264 ? 18.789 14.169 -25.181 1.00 84.38 264 GLY A C 1
ATOM 2024 O O . GLY A 1 264 ? 19.893 14.204 -25.720 1.00 84.38 264 GLY A O 1
ATOM 2025 N N . VAL A 1 265 ? 17.645 14.267 -25.870 1.00 83.12 265 VAL A N 1
ATOM 2026 C CA . VAL A 1 265 ? 17.521 14.511 -27.324 1.00 83.12 265 VAL A CA 1
ATOM 2027 C C . VAL A 1 265 ? 16.705 15.788 -27.617 1.00 83.12 265 VAL A C 1
ATOM 2029 O O . VAL A 1 265 ? 16.620 16.210 -28.769 1.00 83.12 265 VAL A O 1
ATOM 2032 N N . ALA A 1 266 ? 16.134 16.406 -26.577 1.00 56.81 266 ALA A N 1
ATOM 2033 C CA . ALA A 1 266 ? 15.442 17.696 -26.598 1.00 56.81 266 ALA A CA 1
ATOM 2034 C C . ALA A 1 266 ? 16.301 18.781 -25.928 1.00 56.81 266 ALA A C 1
ATOM 2036 O O . ALA A 1 266 ? 16.175 19.947 -26.359 1.00 56.81 266 ALA A O 1
#

InterPro domains:
  IPR001263 Phosphoinositide 3-kinase, accessory (PIK) domain [PS51545] (1-194)
  IPR016024 Armadillo-type fold [SSF48371] (90-171)
  IPR049160 PI4KB/PIK1, accessory domain [PF21245] (95-167)

pLDDT: mean 72.76, std 23.62, range [29.44, 98.56]

Sequence (266 aa):
RLALPPEVPAGSVDSGIHTPPDPHDEERPAPAAARSRESLDSGNPEDTDKPPDETNPCDTIVDPPLKSDISAADTSKNKDFLLRLFESKLFDMSMAISYLFNSKEPGVQTYLANKLFSFPYEDVDFYLPQLATMYVEMGDVADVLRPYLVHRCKQSAEFSLRLAWLLTAFGGDTKRSKATKLRDSIMAEEIRPAARRGHHRSQSDASALRLAMPSGRHLGDLASGRAFDNGCVCGEQCSCGAPRLAPQSQFLSALTSIGRRLAGVA

Radius of gyration: 34.83 Å; chains: 1; bounding box: 49×77×132 Å

Organism: Pectinophora gossypiella (NCBI:txid13191)

Secondary structure (DSSP, 8-state):
-------------------------------PPP----------------------------PPP------HHHHHHHHHHHHHHHTSTT--HHHHHHHHHH---HHHHHHHHHHGGGS-HHHHHHTHHHHHHHHHH-TTHHHHHHHHHHHHHHH-HHHHHHHHHHHHHHSTT-TTSHHHHHHHHHHTT-S------------GGGGGG--PPPSS-----GGGT-TT-----S-SS--S---SSHHHHHHHHHHHHHHHHHTTT-